Protein AF-A0A5T1TUJ7-F1 (afdb_monomer_lite)

Structure (mmCIF, N/CA/C/O backbone):
data_AF-A0A5T1TUJ7-F1
#
_entry.id   AF-A0A5T1TUJ7-F1
#
loop_
_atom_site.group_PDB
_atom_site.id
_atom_site.type_symbol
_atom_site.label_atom_id
_atom_site.label_alt_id
_atom_site.label_comp_id
_atom_site.label_asym_id
_atom_site.label_entity_id
_atom_site.label_seq_id
_atom_site.pdbx_PDB_ins_code
_atom_site.Cartn_x
_atom_site.Cartn_y
_atom_site.Cartn_z
_atom_site.occupancy
_atom_site.B_iso_or_equiv
_atom_site.auth_seq_id
_atom_site.auth_comp_id
_atom_site.auth_asym_id
_atom_site.auth_atom_id
_atom_site.pdbx_PDB_model_num
ATOM 1 N N . MET A 1 1 ? -13.125 -15.814 16.429 1.00 90.38 1 MET A N 1
ATOM 2 C CA . MET A 1 1 ? -14.591 -15.615 16.455 1.00 90.38 1 MET A CA 1
ATOM 3 C C . MET A 1 1 ? -14.861 -14.301 17.167 1.00 90.38 1 MET A C 1
ATOM 5 O O . MET A 1 1 ? -14.063 -13.952 18.027 1.00 90.38 1 MET A O 1
ATOM 9 N N . ILE A 1 2 ? -15.893 -13.558 16.772 1.00 94.81 2 ILE A N 1
ATOM 10 C CA . ILE A 1 2 ? -16.219 -12.241 17.341 1.00 94.81 2 ILE A CA 1
ATOM 11 C C . ILE A 1 2 ? -17.503 -12.401 18.154 1.00 94.81 2 ILE A C 1
ATOM 13 O O . ILE A 1 2 ? -18.433 -13.048 17.678 1.00 94.81 2 ILE A O 1
ATOM 17 N N . ASP A 1 3 ? -17.546 -11.836 19.358 1.00 95.94 3 ASP A N 1
ATOM 18 C CA . ASP A 1 3 ? -18.776 -11.755 20.149 1.00 95.94 3 ASP A CA 1
ATOM 19 C C . ASP A 1 3 ? -19.795 -10.855 19.426 1.00 95.94 3 ASP A C 1
ATOM 21 O O . ASP A 1 3 ? -19.511 -9.696 19.111 1.00 95.94 3 ASP A O 1
ATOM 25 N N . PHE A 1 4 ? -20.976 -11.402 19.129 1.00 95.69 4 PHE A N 1
ATOM 26 C CA . PHE A 1 4 ? -21.993 -10.709 18.343 1.00 95.69 4 PHE A CA 1
ATOM 27 C C . PHE A 1 4 ? -22.666 -9.564 19.107 1.00 95.69 4 PHE A C 1
ATOM 29 O O . PHE A 1 4 ? -22.907 -8.510 18.519 1.00 95.69 4 PHE A O 1
ATOM 36 N N . ASN A 1 5 ? -22.896 -9.717 20.413 1.00 96.75 5 ASN A N 1
ATOM 37 C CA . ASN A 1 5 ? -23.475 -8.662 21.247 1.00 96.75 5 ASN A CA 1
ATOM 38 C C . ASN A 1 5 ? -22.509 -7.479 21.347 1.00 96.75 5 ASN A C 1
ATOM 40 O O . ASN A 1 5 ? -22.909 -6.318 21.238 1.00 96.75 5 ASN A O 1
ATOM 44 N N . PHE A 1 6 ? -21.214 -7.771 21.486 1.00 96.69 6 PHE A N 1
ATOM 45 C CA . PHE A 1 6 ? -20.173 -6.751 21.409 1.00 96.69 6 PHE A CA 1
ATOM 46 C C . PHE A 1 6 ? -20.167 -6.042 20.048 1.00 96.69 6 PHE A C 1
ATOM 48 O O . PHE A 1 6 ? -20.148 -4.811 20.009 1.00 96.69 6 PHE A O 1
ATOM 55 N N . LEU A 1 7 ? -20.227 -6.793 18.942 1.00 96.88 7 LEU A N 1
ATOM 56 C CA . LEU A 1 7 ? -20.228 -6.223 17.593 1.00 96.88 7 LEU A CA 1
ATOM 57 C C . LEU A 1 7 ? -21.432 -5.297 17.354 1.00 96.88 7 LEU A C 1
ATOM 59 O O . LEU A 1 7 ? -21.264 -4.207 16.804 1.00 96.88 7 LEU A O 1
ATOM 63 N N . GLN A 1 8 ? -22.626 -5.701 17.799 1.00 95.94 8 GLN A N 1
ATOM 64 C CA . GLN A 1 8 ? -23.831 -4.868 17.747 1.00 95.94 8 GLN A CA 1
ATOM 65 C C . GLN A 1 8 ? -23.664 -3.587 18.568 1.00 95.94 8 GLN A C 1
ATOM 67 O O . GLN A 1 8 ? -23.968 -2.502 18.075 1.00 95.94 8 GLN A O 1
ATOM 72 N N . LYS A 1 9 ? -23.122 -3.697 19.787 1.00 96.56 9 LYS A N 1
ATOM 73 C CA . LYS A 1 9 ? -22.915 -2.561 20.694 1.00 96.56 9 LYS A CA 1
ATOM 74 C C . LYS A 1 9 ? -22.007 -1.483 20.102 1.00 96.56 9 LYS A C 1
ATOM 76 O O . LYS A 1 9 ? -22.279 -0.302 20.289 1.00 96.56 9 LYS A O 1
ATOM 81 N N . ILE A 1 10 ? -20.940 -1.869 19.401 1.00 95.06 10 ILE A N 1
ATOM 82 C CA . ILE A 1 10 ? -20.040 -0.905 18.741 1.00 95.06 10 ILE A CA 1
ATOM 83 C C . ILE A 1 10 ? -20.560 -0.433 17.373 1.00 95.06 10 ILE A C 1
ATOM 85 O O . ILE A 1 10 ? -19.947 0.438 16.763 1.00 95.06 10 ILE A O 1
ATOM 89 N N . ASN A 1 11 ? -21.666 -1.009 16.880 1.00 95.44 11 ASN A N 1
ATOM 90 C CA . ASN A 1 11 ? -22.292 -0.711 15.587 1.00 95.44 11 ASN A CA 1
ATOM 91 C C . ASN A 1 11 ? -21.300 -0.711 14.402 1.00 95.44 11 ASN A C 1
ATOM 93 O O . ASN A 1 11 ? -21.393 0.099 13.477 1.00 95.44 11 ASN A O 1
ATOM 97 N N . LEU A 1 12 ? -20.324 -1.621 14.431 1.00 95.69 12 LEU A N 1
ATOM 98 C CA . LEU A 1 12 ? -19.297 -1.713 13.399 1.00 95.69 12 LEU A CA 1
ATOM 99 C C . LEU A 1 12 ? -19.788 -2.564 12.225 1.00 95.69 12 LEU A C 1
ATOM 101 O O . LEU A 1 12 ? -20.215 -3.705 12.395 1.00 95.69 12 LEU A O 1
ATOM 105 N N . LYS A 1 13 ? -19.682 -2.015 11.014 1.00 95.25 13 LYS A N 1
ATOM 106 C CA . LYS A 1 13 ? -20.087 -2.664 9.761 1.00 95.25 13 LYS A CA 1
ATOM 107 C C . LYS A 1 13 ? -18.969 -2.569 8.729 1.00 95.25 13 LYS A C 1
ATOM 109 O O . LYS A 1 13 ? -18.111 -1.686 8.805 1.00 95.25 13 LYS A O 1
ATOM 114 N N . PHE A 1 14 ? -18.982 -3.475 7.755 1.00 95.75 14 PHE A N 1
ATOM 115 C CA . PHE A 1 14 ? -18.138 -3.325 6.575 1.00 95.75 14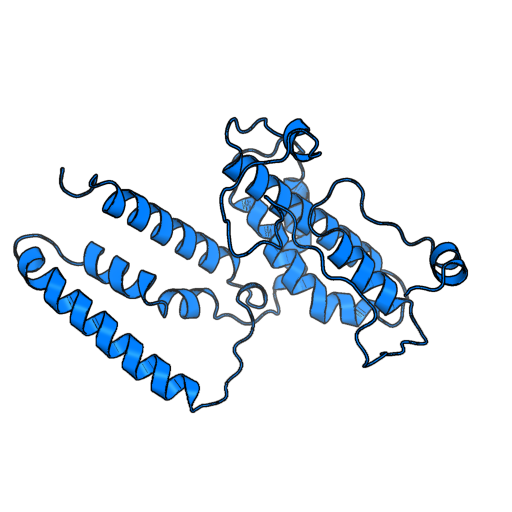 PHE A CA 1
ATOM 116 C C . PHE A 1 14 ? -18.518 -2.057 5.811 1.00 95.75 14 PHE A C 1
ATOM 118 O O . PHE A 1 14 ? -19.682 -1.656 5.778 1.00 95.75 14 PHE A O 1
ATOM 125 N N . ILE A 1 15 ? -17.527 -1.438 5.173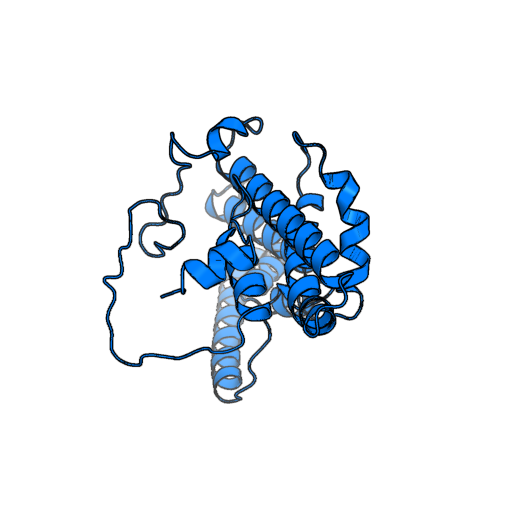 1.00 93.62 15 ILE A N 1
ATOM 126 C CA . ILE A 1 15 ? -17.798 -0.392 4.194 1.00 93.62 15 ILE A CA 1
ATOM 127 C C . ILE A 1 15 ? -18.353 -1.096 2.953 1.00 93.62 15 ILE A C 1
ATOM 129 O O . ILE A 1 15 ? -17.722 -1.999 2.401 1.00 93.62 15 ILE A O 1
ATOM 133 N N . ASN A 1 16 ? -19.560 -0.717 2.548 1.00 89.62 16 ASN A N 1
ATOM 134 C CA . ASN A 1 16 ? -20.262 -1.392 1.466 1.00 89.62 16 ASN A CA 1
ATOM 135 C C . ASN A 1 16 ? -19.551 -1.190 0.133 1.00 89.62 16 ASN A C 1
ATOM 137 O O . ASN A 1 16 ? -19.251 -0.058 -0.238 1.00 89.62 16 ASN A O 1
ATOM 141 N N . GLY A 1 17 ? -19.364 -2.286 -0.606 1.00 85.38 17 GLY A N 1
ATOM 142 C CA . GLY A 1 17 ? -18.873 -2.223 -1.978 1.00 85.38 17 GLY A CA 1
ATOM 143 C C . GLY A 1 17 ? -17.554 -1.466 -2.075 1.00 85.38 17 GLY A C 1
ATOM 144 O O . GLY A 1 17 ? -17.445 -0.555 -2.893 1.00 85.38 17 GLY A O 1
ATOM 145 N N . ILE A 1 18 ? -16.578 -1.841 -1.240 1.00 89.75 18 ILE A N 1
ATOM 146 C CA . ILE A 1 18 ? -15.163 -1.493 -1.420 1.00 89.75 18 ILE A CA 1
ATOM 147 C C . ILE A 1 18 ? -14.311 -2.768 -1.476 1.00 89.75 18 ILE A C 1
ATOM 149 O O . ILE A 1 18 ? -14.779 -3.859 -1.167 1.00 89.75 18 ILE A O 1
ATOM 153 N N . PHE A 1 19 ? -13.073 -2.645 -1.939 1.00 88.50 19 PHE A N 1
ATOM 154 C CA . PHE A 1 19 ? -12.039 -3.672 -1.840 1.00 88.50 19 PHE A CA 1
ATOM 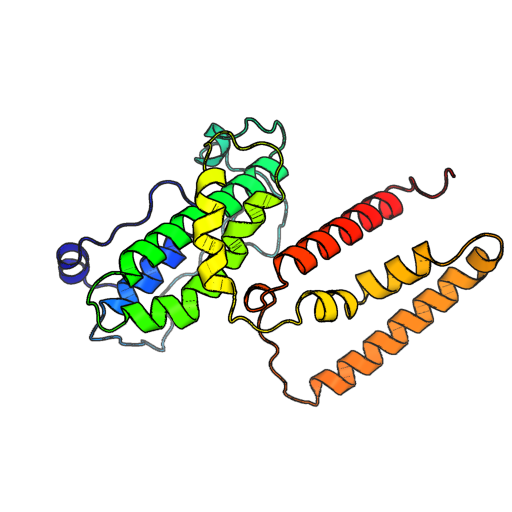155 C C . PHE A 1 19 ? -11.309 -3.536 -0.500 1.00 88.50 19 PHE A C 1
ATOM 157 O O . PHE A 1 19 ? -11.033 -2.416 -0.068 1.00 88.50 19 PHE A O 1
ATOM 164 N N . ALA A 1 20 ? -10.928 -4.668 0.099 1.00 89.81 20 ALA A N 1
ATOM 165 C CA . ALA A 1 20 ? -10.243 -4.721 1.391 1.00 89.81 20 ALA A CA 1
ATOM 166 C C . ALA A 1 20 ? -11.070 -4.080 2.523 1.00 89.81 20 ALA A C 1
ATOM 168 O O . ALA A 1 20 ? -10.540 -3.421 3.421 1.00 89.81 20 ALA A O 1
ATOM 169 N N . GLU A 1 21 ? -12.390 -4.263 2.472 1.00 92.38 21 GLU A N 1
ATOM 170 C CA . GLU A 1 21 ? -13.345 -3.851 3.501 1.00 92.38 21 GLU A CA 1
ATOM 171 C C . GLU A 1 21 ? -13.016 -4.452 4.877 1.00 92.38 21 GLU A C 1
ATOM 173 O O . GLU A 1 21 ? -13.245 -3.823 5.915 1.00 92.38 21 GLU A O 1
ATOM 178 N N . ASP A 1 22 ? -12.415 -5.642 4.873 1.00 93.19 22 ASP A N 1
ATOM 179 C CA . ASP A 1 22 ? -11.898 -6.357 6.034 1.00 93.19 22 ASP A CA 1
ATOM 180 C C . ASP A 1 22 ? -10.735 -5.631 6.715 1.00 93.19 22 ASP A C 1
ATOM 182 O O . ASP A 1 22 ? -10.601 -5.715 7.934 1.00 93.19 22 ASP A O 1
ATOM 186 N N . CYS A 1 23 ? -9.938 -4.855 5.977 1.00 94.38 23 CYS A N 1
ATOM 187 C CA . CYS A 1 23 ? -8.866 -4.045 6.547 1.00 94.38 23 CYS A CA 1
ATOM 188 C C . CYS A 1 23 ? -9.419 -2.950 7.466 1.00 94.38 23 CYS A C 1
ATOM 190 O O . CYS A 1 23 ? -8.974 -2.834 8.608 1.00 94.38 23 CYS A O 1
ATOM 192 N N . HIS A 1 24 ? -10.408 -2.178 7.001 1.00 96.25 24 HIS A N 1
ATOM 193 C CA . HIS A 1 24 ? -11.076 -1.182 7.843 1.00 96.25 24 HIS A CA 1
ATOM 194 C C . HIS A 1 24 ? -11.755 -1.851 9.038 1.00 96.25 24 HIS A C 1
ATOM 196 O O . HIS A 1 24 ? -11.493 -1.494 10.186 1.00 96.25 24 HIS A O 1
ATOM 202 N N . PHE A 1 25 ? -12.606 -2.841 8.758 1.00 97.50 25 PHE A N 1
ATOM 203 C CA . PHE A 1 25 ? -13.384 -3.528 9.780 1.00 97.50 25 PHE A CA 1
ATOM 204 C C . PHE A 1 25 ? -12.483 -4.138 10.854 1.00 97.50 25 PHE A C 1
ATOM 206 O O . PHE A 1 25 ? -12.709 -3.924 12.038 1.00 97.50 25 PHE A O 1
ATOM 213 N N . GLY A 1 26 ? -11.425 -4.840 10.449 1.00 96.62 26 GLY A N 1
ATOM 214 C CA . GLY A 1 26 ? -10.465 -5.446 11.359 1.00 96.62 26 GLY A CA 1
ATOM 215 C C . GLY A 1 26 ? -9.809 -4.406 12.257 1.00 96.62 26 GLY A C 1
ATOM 216 O O . GLY A 1 26 ? -9.909 -4.509 13.473 1.00 96.62 26 GLY A O 1
ATOM 217 N N . VAL A 1 27 ? -9.188 -3.370 11.691 1.00 96.44 27 VAL A N 1
ATOM 218 C CA . VAL A 1 27 ? -8.469 -2.362 12.491 1.00 96.44 27 VAL A CA 1
ATOM 219 C C . VAL A 1 27 ? -9.386 -1.694 13.518 1.00 96.44 27 VAL A C 1
ATOM 221 O O . VAL A 1 27 ? -9.014 -1.596 14.685 1.00 96.44 27 VAL A O 1
ATOM 224 N N . ILE A 1 28 ? -10.597 -1.297 13.119 1.00 96.69 28 ILE A N 1
ATOM 225 C CA . ILE A 1 28 ? -11.548 -0.661 14.038 1.00 96.69 28 ILE A CA 1
ATOM 226 C C . ILE A 1 28 ? -12.065 -1.653 15.086 1.00 96.69 28 ILE A C 1
ATOM 228 O O . ILE A 1 28 ? -12.142 -1.312 16.265 1.00 96.69 28 ILE A O 1
ATOM 232 N N . LEU A 1 29 ? -12.356 -2.899 14.703 1.00 97.25 29 LEU A N 1
ATOM 233 C CA . LEU A 1 29 ? -12.763 -3.941 15.647 1.00 97.25 29 LEU A CA 1
ATOM 234 C C . LEU A 1 29 ? -11.694 -4.162 16.719 1.00 97.25 29 LEU A C 1
ATOM 236 O O . LEU A 1 29 ? -12.017 -4.209 17.905 1.00 97.25 29 LEU A O 1
ATOM 240 N N . PHE A 1 30 ? -10.430 -4.284 16.309 1.00 95.69 30 PHE A N 1
ATOM 241 C CA . PHE A 1 30 ? -9.302 -4.428 17.226 1.00 95.69 30 PHE A CA 1
ATOM 242 C C . PHE A 1 30 ? -9.158 -3.203 18.126 1.00 95.69 30 PHE A C 1
ATOM 244 O O . PHE A 1 30 ? -8.913 -3.372 19.315 1.00 95.69 30 PHE A O 1
ATOM 251 N N . ALA A 1 31 ? -9.381 -1.996 17.598 1.00 95.44 31 ALA A N 1
ATOM 252 C CA . ALA A 1 31 ? -9.313 -0.782 18.399 1.00 95.44 31 ALA A CA 1
ATOM 253 C C . ALA A 1 31 ? -10.347 -0.770 19.539 1.00 95.44 31 ALA A C 1
ATOM 255 O O . ALA A 1 31 ? -10.023 -0.394 20.661 1.00 95.44 31 ALA A O 1
ATOM 256 N N . PHE A 1 32 ? -11.570 -1.239 19.287 1.00 95.31 32 PHE A N 1
ATOM 257 C CA . PHE A 1 32 ? -12.607 -1.322 20.322 1.00 95.31 32 PHE A CA 1
ATOM 258 C C . PHE A 1 32 ? -12.504 -2.566 21.222 1.00 95.31 32 PHE A C 1
ATOM 260 O O . PHE A 1 32 ? -13.171 -2.641 22.259 1.00 95.31 32 PHE A O 1
ATOM 267 N N . SER A 1 33 ? -11.709 -3.566 20.838 1.00 95.38 33 SER A N 1
ATOM 268 C CA . SER A 1 33 ? -11.631 -4.846 21.543 1.00 95.38 33 SER A CA 1
ATOM 269 C C . SER A 1 33 ? -10.749 -4.751 22.786 1.00 95.38 33 SER A C 1
ATOM 271 O O . SER A 1 33 ? -9.549 -4.519 22.698 1.00 95.38 33 SER A O 1
ATOM 273 N N . LYS A 1 34 ? -11.328 -5.011 23.964 1.00 92.75 34 LYS A N 1
ATOM 274 C CA . LYS A 1 34 ? -10.592 -5.011 25.246 1.00 92.75 34 LYS A CA 1
ATOM 275 C C . LYS A 1 34 ? -10.015 -6.372 25.637 1.00 92.75 34 LYS A C 1
ATOM 277 O O . LYS A 1 34 ? -9.098 -6.442 26.446 1.00 92.75 34 LYS A O 1
ATOM 282 N N . LYS A 1 35 ? -10.586 -7.460 25.115 1.00 94.81 35 LYS A N 1
ATOM 283 C CA . LYS A 1 35 ? -10.199 -8.840 25.430 1.00 94.81 35 LYS A CA 1
ATOM 284 C C . LYS A 1 35 ? -10.019 -9.604 24.127 1.00 94.81 35 LYS A C 1
ATOM 286 O O . LYS A 1 35 ? -10.988 -9.833 23.410 1.00 94.81 35 LYS A O 1
ATOM 291 N N . ILE A 1 36 ? -8.780 -9.975 23.828 1.00 95.50 36 ILE A N 1
ATOM 292 C CA . ILE A 1 36 ? -8.413 -10.705 22.615 1.00 95.50 36 ILE A CA 1
ATOM 293 C C . ILE A 1 36 ? -7.729 -11.992 23.058 1.00 95.50 36 ILE A C 1
ATOM 295 O O . ILE A 1 36 ? -6.733 -11.951 23.776 1.00 95.50 36 ILE A O 1
ATOM 299 N N . SER A 1 37 ? -8.268 -13.132 22.637 1.00 94.31 37 SER A N 1
ATOM 300 C CA . SER A 1 37 ? -7.684 -14.447 22.885 1.00 94.31 37 SER A CA 1
ATOM 301 C C . SER A 1 37 ? -7.236 -15.079 21.571 1.00 94.31 37 SER A C 1
ATOM 303 O O . SER A 1 37 ? -7.871 -14.921 20.526 1.00 94.31 37 SER A O 1
ATOM 305 N N . VAL A 1 38 ? -6.117 -15.798 21.624 1.00 93.50 38 VAL A N 1
ATOM 306 C CA . VAL A 1 38 ? -5.581 -16.540 20.482 1.00 93.50 38 VAL A CA 1
ATOM 307 C C . VAL A 1 38 ? -5.700 -18.021 20.789 1.00 93.50 38 VAL A C 1
ATOM 309 O O . VAL A 1 38 ? -5.128 -18.513 21.758 1.00 93.50 38 VAL A O 1
ATOM 312 N N . TYR A 1 39 ? -6.440 -18.734 19.946 1.00 91.44 39 TYR A N 1
ATOM 313 C CA . TYR A 1 39 ? -6.517 -20.184 20.009 1.00 91.44 39 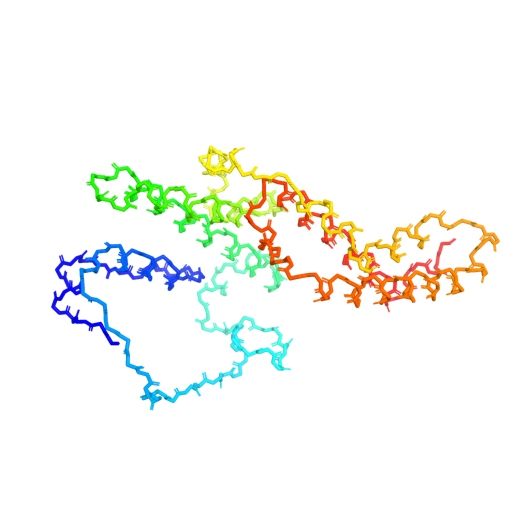TYR A CA 1
ATOM 314 C C . TYR A 1 39 ? -5.503 -20.787 19.037 1.00 91.44 39 TYR A C 1
ATOM 316 O O . TYR A 1 39 ? -5.572 -20.547 17.833 1.00 91.44 39 TYR A O 1
ATOM 324 N N . SER A 1 40 ? -4.537 -21.540 19.562 1.00 90.12 40 SER A N 1
ATOM 325 C CA . SER A 1 40 ? -3.374 -22.012 18.800 1.00 90.12 40 SER A CA 1
ATOM 326 C C . SER A 1 40 ? -3.657 -23.217 17.901 1.00 90.12 40 SER A C 1
ATOM 328 O O . SER A 1 40 ? -2.902 -23.461 16.960 1.00 90.12 40 SER A O 1
ATOM 330 N N . LYS A 1 41 ? -4.734 -23.974 18.152 1.00 91.81 41 LYS A N 1
ATOM 331 C CA . LYS A 1 41 ? -5.089 -25.135 17.324 1.00 91.81 41 LYS A CA 1
ATOM 332 C C . LYS A 1 41 ? -5.934 -24.712 16.122 1.00 91.81 41 LYS A C 1
ATOM 334 O O . LYS A 1 41 ? -6.766 -23.807 16.193 1.00 91.81 41 LYS A O 1
ATOM 339 N N . LYS A 1 42 ? -5.739 -25.404 14.999 1.00 87.38 42 LYS A N 1
ATOM 340 C CA . LYS A 1 42 ? -6.485 -25.156 13.762 1.00 87.38 42 LYS A CA 1
ATOM 341 C C . LYS A 1 42 ? -7.947 -25.569 13.937 1.00 87.38 42 LYS A C 1
ATOM 343 O O . LYS A 1 42 ? -8.235 -26.746 14.093 1.00 87.38 42 LYS A O 1
ATOM 348 N N . MET A 1 43 ? -8.849 -24.595 13.843 1.00 85.38 43 MET A N 1
ATOM 349 C CA . MET A 1 43 ? -10.305 -24.804 13.910 1.00 85.38 43 MET A CA 1
ATOM 350 C C . MET A 1 43 ? -11.040 -24.351 12.644 1.00 85.38 43 MET A C 1
ATOM 352 O O . MET A 1 43 ? -12.262 -24.282 12.623 1.00 85.38 43 MET A O 1
ATOM 356 N N . TYR A 1 44 ? -10.312 -24.001 11.581 1.00 82.75 44 TYR A N 1
ATOM 357 C CA . TYR A 1 44 ? -10.905 -23.486 10.351 1.00 82.75 44 TYR A CA 1
ATOM 358 C C . TYR A 1 44 ? -10.475 -24.291 9.128 1.00 82.75 44 TYR A C 1
ATOM 360 O O . TYR A 1 44 ? -9.324 -24.721 8.990 1.00 82.75 44 TYR A O 1
ATOM 368 N N . ILE A 1 45 ? -11.423 -24.446 8.209 1.00 85.31 45 ILE A N 1
ATOM 369 C CA . ILE A 1 45 ? -11.187 -24.970 6.869 1.00 85.31 45 ILE A CA 1
ATOM 370 C C . ILE A 1 45 ? -10.871 -23.775 5.975 1.00 85.31 45 ILE A C 1
ATOM 372 O O . ILE A 1 45 ? -11.716 -22.912 5.739 1.00 85.31 45 ILE A O 1
ATOM 376 N N . TYR A 1 46 ? -9.635 -23.707 5.490 1.00 81.94 46 TYR A N 1
ATOM 377 C CA . TYR A 1 46 ? -9.238 -22.681 4.536 1.00 81.94 46 TYR A CA 1
ATOM 378 C C . TYR A 1 46 ? -9.738 -23.061 3.140 1.00 81.94 46 TYR A C 1
ATOM 380 O O . TYR A 1 46 ? -9.405 -24.130 2.633 1.00 81.94 46 TYR A O 1
ATOM 388 N N . ARG A 1 47 ? -10.545 -22.192 2.521 1.00 82.69 47 ARG A N 1
ATOM 389 C CA . ARG A 1 47 ? -11.089 -22.397 1.172 1.00 82.69 47 ARG A CA 1
ATOM 390 C C . ARG A 1 47 ? -10.445 -21.412 0.201 1.00 82.69 47 ARG A C 1
ATOM 392 O O . ARG A 1 47 ? -10.683 -20.211 0.301 1.00 82.69 47 ARG A O 1
ATOM 399 N N . ILE A 1 48 ? -9.702 -21.922 -0.778 1.00 80.31 48 ILE A N 1
ATOM 400 C CA . ILE A 1 48 ? -9.261 -21.145 -1.943 1.00 80.31 48 ILE A CA 1
ATOM 401 C C . ILE A 1 48 ? -10.293 -21.352 -3.048 1.00 80.31 48 ILE A C 1
ATOM 403 O O . ILE A 1 48 ? -10.641 -22.485 -3.365 1.00 80.31 48 ILE A O 1
ATOM 407 N N . ARG A 1 49 ? -10.806 -20.259 -3.616 1.00 76.19 49 ARG A N 1
ATOM 408 C CA . ARG A 1 49 ? -11.718 -20.302 -4.766 1.00 76.19 49 ARG A CA 1
ATOM 409 C C . ARG A 1 49 ? -10.971 -19.942 -6.045 1.00 76.19 49 ARG A C 1
ATOM 411 O O . ARG A 1 49 ? -9.985 -19.198 -6.011 1.00 76.19 49 ARG A O 1
ATOM 418 N N . GLU A 1 50 ? -11.465 -20.440 -7.168 1.00 72.69 50 GLU A N 1
ATOM 419 C CA . GLU A 1 50 ? -11.036 -19.977 -8.485 1.00 72.69 50 GLU A CA 1
ATOM 420 C C . GLU A 1 50 ? -11.317 -18.472 -8.637 1.00 72.69 50 GLU A C 1
ATOM 422 O O . GLU A 1 50 ? -12.270 -17.948 -8.055 1.00 72.69 50 GLU A O 1
ATOM 427 N N . SER A 1 51 ? -10.417 -17.755 -9.317 1.00 68.56 51 SER A N 1
ATOM 428 C CA . SER A 1 51 ? -10.452 -16.288 -9.470 1.00 68.56 51 SER A CA 1
ATOM 429 C C . SER A 1 51 ? -10.477 -15.484 -8.156 1.00 68.56 51 SER A C 1
ATOM 431 O O . SER A 1 51 ? -10.750 -14.282 -8.164 1.00 68.56 51 SER A O 1
ATOM 433 N N . SER A 1 52 ? -10.171 -16.107 -7.012 1.00 71.62 52 SER A N 1
ATOM 434 C CA . SER A 1 52 ? -9.981 -15.392 -5.749 1.00 71.62 52 SER A CA 1
ATOM 435 C C . SER A 1 52 ? -8.710 -14.549 -5.793 1.00 71.62 52 SER A C 1
ATOM 437 O O . SER A 1 52 ? -7.664 -15.014 -6.240 1.00 71.62 52 SER A O 1
ATOM 439 N N . LEU A 1 53 ? -8.761 -13.349 -5.208 1.00 69.31 53 LEU A N 1
ATOM 440 C CA . LEU A 1 53 ? -7.565 -12.537 -4.955 1.00 69.31 53 LEU A CA 1
ATOM 441 C C . LEU A 1 53 ? -6.539 -13.247 -4.058 1.00 69.31 53 LEU A C 1
ATOM 443 O O . LEU A 1 53 ? -5.356 -12.929 -4.122 1.00 69.31 53 LEU A O 1
ATOM 447 N N . MET A 1 54 ? -6.986 -14.215 -3.253 1.00 71.50 54 MET A N 1
ATOM 448 C CA . MET A 1 54 ? -6.130 -15.031 -2.390 1.00 71.50 54 MET A CA 1
ATOM 449 C C . MET A 1 54 ? -5.580 -16.279 -3.100 1.00 71.50 54 MET A C 1
ATOM 451 O O . MET A 1 54 ? -4.804 -17.027 -2.507 1.00 71.50 54 MET A O 1
ATOM 455 N N . ASN A 1 55 ? -5.962 -16.527 -4.358 1.00 75.56 55 ASN A N 1
ATOM 456 C CA . ASN A 1 55 ? -5.411 -17.616 -5.156 1.00 75.56 55 ASN A CA 1
ATOM 457 C C . ASN A 1 55 ? -4.142 -17.155 -5.888 1.00 75.56 55 ASN A C 1
ATOM 459 O O . ASN A 1 55 ? -4.196 -16.596 -6.981 1.00 75.56 55 ASN A O 1
ATOM 463 N N . PHE A 1 56 ? -2.983 -17.434 -5.292 1.00 67.75 56 PHE A N 1
ATOM 464 C CA . PHE A 1 56 ? -1.676 -17.086 -5.862 1.00 67.75 56 PHE A CA 1
ATOM 465 C C . PHE A 1 56 ? -1.182 -18.058 -6.951 1.00 67.75 56 PHE A C 1
ATOM 467 O O . PHE A 1 56 ? -0.132 -17.812 -7.539 1.00 67.75 56 PHE A O 1
ATOM 474 N N . THR A 1 57 ? -1.906 -19.155 -7.211 1.00 64.44 57 THR A N 1
ATOM 475 C CA . THR A 1 57 ? -1.465 -20.238 -8.115 1.00 64.44 57 THR A CA 1
ATOM 476 C C . THR A 1 57 ? -2.011 -20.103 -9.539 1.00 64.44 57 THR A C 1
ATOM 478 O O . THR A 1 57 ? -1.253 -20.269 -10.488 1.00 64.44 57 THR A O 1
ATOM 481 N N . ASN A 1 58 ? -3.281 -19.708 -9.704 1.00 53.50 58 ASN A N 1
ATOM 482 C CA . ASN A 1 58 ? -3.952 -19.599 -11.008 1.00 53.50 58 ASN A CA 1
ATOM 483 C C . ASN A 1 58 ? -4.355 -18.153 -11.321 1.00 53.50 58 ASN A C 1
ATOM 485 O O . ASN A 1 58 ? -5.525 -17.779 -11.270 1.00 53.50 58 ASN A O 1
ATOM 489 N N . ALA A 1 59 ? -3.367 -17.330 -11.673 1.00 55.16 59 ALA A N 1
ATOM 490 C CA . ALA A 1 59 ? -3.521 -15.901 -11.950 1.00 55.16 59 ALA A CA 1
ATOM 491 C C . ALA A 1 59 ? -4.193 -15.583 -13.308 1.00 55.16 59 ALA A C 1
ATOM 493 O O . ALA A 1 59 ? -3.750 -14.678 -14.018 1.00 55.16 59 ALA A O 1
ATOM 494 N N . LYS A 1 60 ? -5.253 -16.301 -13.704 1.00 55.94 60 LYS A N 1
ATOM 495 C CA . LYS A 1 60 ? -6.128 -15.827 -14.787 1.00 55.94 60 LYS A CA 1
ATOM 496 C C . LYS A 1 60 ? -7.130 -14.845 -14.197 1.00 55.94 60 LYS A C 1
ATOM 498 O O . LYS A 1 60 ? -7.957 -15.190 -13.357 1.00 55.94 60 LYS A O 1
ATOM 503 N N . PHE A 1 61 ? -6.967 -13.591 -14.600 1.00 58.41 61 PHE A N 1
ATOM 504 C CA . PHE A 1 61 ? -7.659 -12.464 -14.006 1.00 58.41 61 PHE A CA 1
ATOM 505 C C . PHE A 1 61 ? -8.953 -12.177 -14.765 1.00 58.41 61 PHE A C 1
ATOM 507 O O . PHE A 1 61 ? -8.922 -11.803 -15.933 1.00 58.41 61 PHE A O 1
ATOM 514 N N . SER A 1 62 ? -10.091 -12.335 -14.096 1.00 61.25 62 SER A N 1
ATOM 515 C CA . SER A 1 62 ? -11.393 -11.919 -14.612 1.00 61.25 62 SER A CA 1
ATOM 516 C C . SER A 1 62 ? -12.207 -11.323 -13.475 1.00 61.25 62 SER A C 1
ATOM 518 O O . SER A 1 62 ? -12.333 -11.928 -12.408 1.00 61.25 62 SER A O 1
ATOM 520 N N . ILE A 1 63 ? -12.772 -10.137 -13.694 1.00 64.75 63 ILE A N 1
ATOM 521 C CA . ILE A 1 63 ? -13.773 -9.589 -12.781 1.00 64.75 63 ILE A CA 1
ATOM 522 C C . ILE A 1 63 ? -14.979 -10.530 -12.825 1.00 64.75 63 ILE A C 1
ATOM 524 O O . ILE A 1 63 ? -15.522 -10.786 -13.899 1.00 64.75 63 ILE A O 1
ATOM 528 N N . SER A 1 64 ? -15.388 -11.058 -11.668 1.00 65.56 64 SER A N 1
ATOM 529 C CA . SER A 1 64 ? -16.589 -11.893 -11.590 1.00 65.56 64 SER A CA 1
ATOM 530 C C . SER A 1 64 ? -17.797 -11.131 -12.156 1.00 65.56 64 SER A C 1
ATOM 532 O O . SER A 1 64 ? -17.975 -9.960 -11.805 1.00 65.56 64 SER A O 1
ATOM 534 N N . PRO A 1 65 ? -18.662 -11.768 -12.969 1.00 64.69 65 PRO A N 1
ATOM 535 C CA . PRO A 1 65 ? -19.869 -11.139 -13.499 1.00 64.69 65 PRO A CA 1
ATOM 536 C C . PRO A 1 65 ? -20.781 -10.523 -12.430 1.00 64.69 65 PRO A C 1
ATOM 538 O O . PRO A 1 65 ? -21.454 -9.535 -12.707 1.00 64.69 65 PRO A O 1
ATOM 541 N N . ASN A 1 66 ? -20.756 -11.075 -11.213 1.00 65.69 66 ASN A N 1
ATOM 542 C CA . ASN A 1 66 ? -21.563 -10.629 -10.073 1.00 65.69 66 ASN A CA 1
ATOM 543 C C . ASN A 1 66 ? -20.821 -9.639 -9.163 1.00 65.69 66 ASN A C 1
ATOM 545 O O . ASN A 1 66 ? -21.316 -9.266 -8.102 1.00 65.69 66 ASN A O 1
ATOM 549 N N . SER A 1 67 ? -19.610 -9.230 -9.538 1.00 67.88 67 SER A N 1
ATOM 550 C CA . SER A 1 67 ? -18.854 -8.250 -8.774 1.00 67.88 67 SER A CA 1
ATOM 551 C C . SER A 1 67 ? -19.498 -6.871 -8.893 1.00 67.88 67 SER A C 1
ATOM 553 O O . SER A 1 67 ? -19.850 -6.430 -9.988 1.00 67.88 67 SER A O 1
ATOM 555 N N . TYR A 1 68 ? -19.539 -6.133 -7.782 1.00 67.69 68 TYR A N 1
ATOM 556 C CA . TYR A 1 68 ? -19.849 -4.700 -7.784 1.00 67.69 68 TYR A CA 1
ATOM 557 C C . TYR A 1 68 ? -18.967 -3.919 -8.783 1.00 67.69 68 TYR A C 1
ATOM 559 O O . TYR A 1 68 ? -19.394 -2.890 -9.297 1.00 67.69 68 TYR A O 1
ATOM 567 N N . LEU A 1 69 ? -17.770 -4.435 -9.110 1.00 65.81 69 LEU A N 1
ATOM 568 C CA . LEU A 1 69 ? -16.819 -3.844 -10.054 1.00 65.81 69 LEU A CA 1
ATOM 569 C C . LEU A 1 69 ? -17.391 -3.717 -11.456 1.00 65.81 69 LEU A C 1
ATOM 571 O O . LEU A 1 69 ? -17.079 -2.758 -12.154 1.00 65.81 69 LEU A O 1
ATOM 575 N N . LYS A 1 70 ? -18.226 -4.678 -11.869 1.00 64.19 70 LYS A N 1
ATOM 576 C CA . LYS A 1 70 ? -18.797 -4.704 -13.217 1.00 64.19 70 LYS A CA 1
ATOM 577 C C . LYS A 1 70 ? -19.693 -3.491 -13.469 1.00 64.19 70 LYS A C 1
ATOM 579 O O . LYS A 1 70 ? -19.744 -2.997 -14.587 1.00 64.19 70 LYS A O 1
ATOM 584 N N . LYS A 1 71 ? -20.325 -2.949 -12.419 1.00 65.25 71 LYS A N 1
ATOM 585 C CA . LYS A 1 71 ? -21.124 -1.714 -12.496 1.00 65.25 71 LYS A CA 1
ATOM 586 C C . LYS A 1 71 ? -20.276 -0.470 -12.805 1.00 65.25 71 LYS A C 1
ATOM 588 O O . LYS A 1 71 ? -20.825 0.541 -13.220 1.00 65.25 71 LYS A O 1
ATOM 593 N N . ILE A 1 72 ? -18.957 -0.536 -12.598 1.00 64.62 72 ILE A N 1
ATOM 594 C CA . ILE A 1 72 ? -18.012 0.587 -12.724 1.00 64.62 72 ILE A CA 1
ATOM 595 C C . ILE A 1 72 ? -17.136 0.432 -13.984 1.00 64.62 72 ILE A C 1
ATOM 597 O O . ILE A 1 72 ? -16.199 1.203 -14.183 1.00 64.62 72 ILE A O 1
ATOM 601 N N . ASP A 1 73 ? -17.418 -0.529 -14.874 1.00 67.12 73 ASP A N 1
ATOM 602 C CA . ASP A 1 73 ? -16.581 -0.826 -16.051 1.00 67.12 73 ASP A CA 1
ATOM 603 C C . ASP A 1 73 ? -16.715 0.196 -17.205 1.00 67.12 73 ASP A C 1
ATOM 605 O O . ASP A 1 73 ? -16.844 -0.131 -18.379 1.00 67.12 73 ASP A O 1
ATOM 609 N N . ILE A 1 74 ? -16.631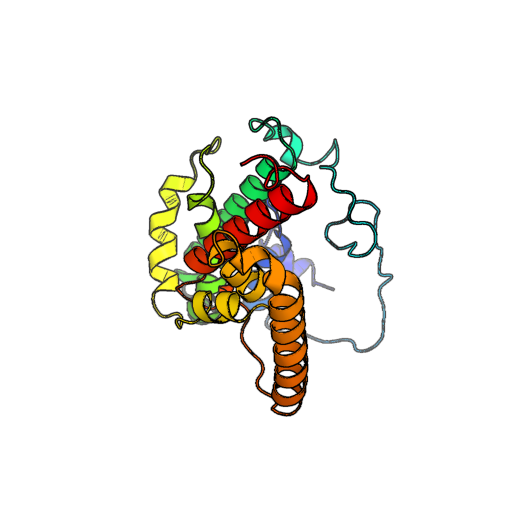 1.482 -16.867 1.00 69.50 74 ILE A N 1
ATOM 610 C CA . ILE A 1 74 ? -16.600 2.644 -17.771 1.00 69.50 74 ILE A CA 1
ATOM 611 C C . ILE A 1 74 ? -15.214 2.767 -18.454 1.00 69.50 74 ILE A C 1
ATOM 613 O O . ILE A 1 74 ? -14.959 3.629 -19.306 1.00 69.50 74 ILE A O 1
ATOM 617 N N . PHE A 1 75 ? -14.263 1.910 -18.076 1.00 75.12 75 PHE A N 1
ATOM 618 C CA . PHE A 1 75 ? -12.911 1.906 -18.626 1.00 75.12 75 PHE A CA 1
ATOM 619 C C . PHE A 1 75 ? -12.775 1.018 -19.865 1.00 75.12 75 PHE A C 1
ATOM 621 O O . PHE A 1 75 ? -11.777 1.172 -20.570 1.00 75.12 75 PHE A O 1
ATOM 628 N N . GLY A 1 76 ? -13.745 0.133 -20.143 1.00 74.56 76 GLY A N 1
ATOM 629 C CA . GLY A 1 76 ? -13.678 -0.825 -21.256 1.00 74.56 76 GLY A CA 1
ATOM 630 C C . GLY A 1 76 ? -12.492 -1.790 -21.142 1.00 74.56 76 GLY A C 1
ATOM 631 O O . GLY A 1 76 ? -12.021 -2.333 -22.139 1.00 74.56 76 GLY A O 1
ATOM 632 N N . ASN A 1 77 ? -11.939 -1.928 -19.935 1.00 79.81 77 ASN A N 1
ATOM 633 C CA . ASN A 1 77 ? -10.752 -2.716 -19.647 1.00 79.81 77 ASN A CA 1
ATOM 634 C C . ASN A 1 77 ? -10.775 -3.133 -18.172 1.00 79.81 77 ASN A C 1
ATOM 636 O O . ASN A 1 77 ? -10.592 -2.302 -17.278 1.00 79.81 77 ASN A O 1
ATOM 640 N N . SER A 1 78 ? -10.937 -4.435 -17.934 1.00 77.31 78 SER A N 1
ATOM 641 C CA . SER A 1 78 ? -11.064 -5.012 -16.595 1.00 77.31 78 SER A CA 1
ATOM 642 C C . SER A 1 78 ? -9.871 -4.721 -15.683 1.00 77.31 78 SER A C 1
ATOM 644 O O . SER A 1 78 ? -10.056 -4.513 -14.485 1.00 77.31 78 SER A O 1
ATOM 646 N N . ASP A 1 79 ? -8.652 -4.661 -16.222 1.00 78.12 79 ASP A N 1
ATOM 647 C CA . ASP A 1 79 ? -7.451 -4.411 -15.422 1.00 78.12 79 ASP A CA 1
ATOM 648 C C . ASP A 1 79 ? -7.428 -2.969 -14.908 1.00 78.12 79 ASP A C 1
ATOM 650 O O . ASP A 1 79 ? -7.141 -2.720 -13.735 1.00 78.12 79 ASP A O 1
ATOM 654 N N . ILE A 1 80 ? -7.779 -2.008 -15.767 1.00 81.94 80 ILE A N 1
ATOM 655 C CA . ILE A 1 80 ? -7.842 -0.591 -15.394 1.00 81.94 80 ILE A CA 1
ATOM 656 C C . ILE A 1 80 ? -9.000 -0.350 -14.422 1.00 81.94 80 ILE A C 1
ATOM 658 O O . ILE A 1 80 ? -8.795 0.319 -13.407 1.00 81.94 80 ILE A O 1
ATOM 662 N N . THR A 1 81 ? -10.178 -0.928 -14.684 1.00 84.94 81 THR A N 1
ATOM 663 C CA . THR A 1 81 ? -11.344 -0.858 -13.785 1.00 84.94 81 THR A CA 1
ATOM 664 C C . THR A 1 81 ? -10.985 -1.357 -12.391 1.00 84.94 81 THR A C 1
ATOM 666 O O . THR A 1 81 ? -11.288 -0.702 -11.393 1.00 84.94 81 THR A O 1
ATOM 669 N N . LYS A 1 82 ? -10.255 -2.471 -12.302 1.00 83.31 82 LYS A N 1
ATOM 670 C CA . LYS A 1 82 ? -9.805 -3.022 -11.027 1.00 83.31 82 LYS A CA 1
ATOM 671 C C . LYS A 1 82 ? -8.821 -2.102 -10.303 1.00 83.31 82 LYS A C 1
ATOM 673 O O . LYS A 1 82 ? -9.004 -1.832 -9.121 1.00 83.31 82 LYS A O 1
ATOM 678 N N . VAL A 1 83 ? -7.796 -1.603 -10.997 1.00 86.44 83 VAL A N 1
ATOM 679 C CA . VAL A 1 83 ? -6.799 -0.690 -10.406 1.00 86.44 83 VAL A CA 1
ATOM 680 C C . VAL A 1 83 ? -7.459 0.596 -9.907 1.00 86.44 83 VAL A C 1
ATOM 682 O O . VAL A 1 83 ? -7.128 1.075 -8.821 1.00 86.44 83 VAL A O 1
ATOM 685 N N . TYR A 1 84 ? -8.419 1.136 -10.664 1.00 90.19 84 TYR A N 1
ATOM 686 C CA . TYR A 1 84 ? -9.238 2.264 -10.223 1.00 90.19 84 TYR A CA 1
ATOM 687 C C . TYR A 1 84 ? -10.008 1.932 -8.958 1.00 90.19 84 TYR A C 1
ATOM 689 O O . TYR A 1 84 ? -9.918 2.665 -7.973 1.00 90.19 84 TYR A O 1
ATOM 697 N N . TYR A 1 85 ? -10.701 0.800 -8.963 1.00 88.62 85 TYR A N 1
ATOM 698 C CA . TYR A 1 85 ? -11.515 0.398 -7.840 1.00 88.62 85 TYR A CA 1
ATOM 699 C C . TYR A 1 85 ? -10.711 0.145 -6.554 1.00 88.62 85 TYR A C 1
ATOM 701 O O . TYR A 1 85 ? -11.099 0.584 -5.471 1.00 88.62 85 TYR A O 1
ATOM 709 N N . GLU A 1 86 ? -9.563 -0.527 -6.652 1.00 90.44 86 GLU A N 1
ATOM 710 C CA . GLU A 1 86 ? -8.660 -0.706 -5.511 1.00 90.44 86 GLU A CA 1
ATOM 711 C C . GLU A 1 86 ? -8.218 0.657 -4.959 1.00 90.44 86 GLU A C 1
ATOM 713 O O . GLU A 1 86 ? -8.256 0.876 -3.748 1.00 90.44 86 GLU A O 1
ATOM 718 N N . ALA A 1 87 ? -7.852 1.602 -5.831 1.00 92.81 87 ALA A N 1
ATOM 719 C CA . ALA A 1 87 ? -7.400 2.928 -5.418 1.00 92.81 87 ALA A CA 1
ATOM 720 C C . ALA A 1 87 ? -8.496 3.735 -4.700 1.00 92.81 87 ALA A C 1
ATOM 722 O O . ALA A 1 87 ? -8.226 4.313 -3.644 1.00 92.81 87 ALA A O 1
ATOM 723 N N . ILE A 1 88 ? -9.732 3.749 -5.217 1.00 93.75 88 ILE A N 1
ATOM 724 C CA . ILE A 1 88 ? -10.856 4.424 -4.541 1.00 93.75 88 ILE A CA 1
ATOM 725 C C . ILE A 1 88 ? -11.246 3.729 -3.233 1.00 93.75 88 ILE A C 1
ATOM 727 O O . ILE A 1 88 ? -11.698 4.391 -2.305 1.00 93.75 88 ILE A O 1
ATOM 731 N N . SER A 1 89 ? -11.062 2.412 -3.133 1.00 94.62 89 SER A N 1
ATOM 732 C CA . SER A 1 89 ? -11.371 1.658 -1.917 1.00 94.62 89 SER A CA 1
ATOM 733 C C . SER A 1 89 ? -10.398 2.024 -0.805 1.00 94.62 89 SER A C 1
ATOM 735 O O . SER A 1 89 ? -10.816 2.379 0.294 1.00 94.62 89 SER A O 1
ATOM 737 N N . TRP A 1 90 ? -9.098 2.069 -1.115 1.00 96.88 90 TRP A N 1
ATOM 738 C CA . TRP A 1 90 ? -8.092 2.559 -0.172 1.00 96.88 90 TRP A CA 1
ATOM 739 C C . TRP A 1 90 ? -8.311 4.021 0.218 1.00 96.88 90 TRP A C 1
ATOM 741 O O . TRP A 1 90 ? -8.102 4.366 1.378 1.00 96.88 90 TRP A O 1
ATOM 751 N N . LEU A 1 91 ? -8.758 4.874 -0.710 1.00 97.12 91 LEU A N 1
ATOM 752 C CA . LEU A 1 91 ? -9.148 6.250 -0.395 1.00 97.12 91 LEU A CA 1
ATOM 753 C C . LEU A 1 91 ? -10.310 6.288 0.609 1.00 97.12 91 LEU A C 1
ATOM 755 O O . LEU A 1 91 ? -10.224 7.003 1.601 1.00 97.12 91 LEU A O 1
ATOM 759 N N . GLN A 1 92 ? -11.367 5.505 0.395 1.00 96.62 92 GLN A N 1
ATOM 760 C CA . GLN A 1 92 ? -12.508 5.449 1.314 1.00 96.62 92 GLN A CA 1
ATOM 761 C C . GLN A 1 92 ? -12.112 4.926 2.702 1.00 96.62 92 GLN A C 1
ATOM 763 O O . GLN A 1 92 ? -12.510 5.513 3.707 1.00 96.62 92 GLN A O 1
ATOM 768 N N . ILE A 1 93 ? -11.265 3.893 2.775 1.00 97.81 93 ILE A N 1
ATOM 769 C CA . ILE A 1 93 ? -10.707 3.403 4.048 1.00 97.81 93 ILE A CA 1
ATOM 770 C C . ILE A 1 93 ? -9.887 4.503 4.732 1.00 97.81 93 ILE A C 1
ATOM 772 O O . ILE A 1 93 ? -10.044 4.719 5.932 1.00 97.81 93 ILE A O 1
ATOM 776 N N . ALA A 1 94 ? -9.047 5.230 3.983 1.00 97.62 94 ALA A N 1
ATOM 777 C CA . ALA A 1 94 ? -8.268 6.343 4.525 1.00 97.62 94 ALA A CA 1
ATOM 778 C C . ALA A 1 94 ? -9.181 7.407 5.144 1.00 97.62 94 ALA A C 1
ATOM 780 O O . ALA A 1 94 ? -8.940 7.837 6.267 1.00 97.62 94 ALA A O 1
ATOM 781 N N . LEU A 1 95 ? -10.251 7.796 4.444 1.00 97.19 95 LEU A N 1
ATOM 782 C CA . LEU A 1 95 ? -11.217 8.774 4.948 1.00 97.19 95 LEU A CA 1
ATOM 783 C C . LEU A 1 95 ? -11.895 8.291 6.236 1.00 97.19 95 LEU A C 1
ATOM 785 O O . LEU A 1 95 ? -11.996 9.066 7.183 1.00 97.19 95 LEU A O 1
ATOM 789 N N . LYS A 1 96 ? -12.268 7.008 6.328 1.00 97.06 96 LYS A N 1
ATOM 790 C CA . LYS A 1 96 ? -12.827 6.441 7.566 1.00 97.06 96 LYS A CA 1
ATOM 791 C C . LYS A 1 96 ? -11.836 6.396 8.723 1.00 97.06 96 LYS A C 1
ATOM 793 O O . LYS A 1 96 ? -12.207 6.690 9.855 1.00 97.06 96 LYS A O 1
ATOM 798 N N . PHE A 1 97 ? -10.565 6.118 8.462 1.00 97.25 97 PHE A N 1
ATOM 799 C CA . PHE A 1 97 ? -9.531 6.221 9.493 1.00 97.25 97 PHE A CA 1
ATOM 800 C C . PHE A 1 97 ? -9.248 7.671 9.901 1.00 97.25 97 PHE A C 1
ATOM 802 O O . PHE A 1 97 ? -8.979 7.918 11.073 1.00 97.25 97 PHE A O 1
ATOM 809 N N . ILE A 1 98 ? -9.357 8.636 8.983 1.00 96.12 98 ILE A N 1
ATOM 810 C CA . ILE A 1 98 ? -9.272 10.066 9.313 1.00 96.12 98 ILE A CA 1
ATOM 811 C C . ILE A 1 98 ? -10.436 10.459 10.227 1.00 96.12 98 ILE A C 1
ATOM 813 O O . ILE A 1 98 ? -10.206 11.108 11.244 1.00 96.12 98 ILE A O 1
ATOM 817 N N . GLU A 1 99 ? -11.667 10.050 9.905 1.00 95.75 99 GLU A N 1
ATOM 818 C CA . GLU A 1 99 ? -12.835 10.254 10.774 1.00 95.75 99 GLU A CA 1
ATOM 819 C C . GLU A 1 99 ? -12.592 9.657 12.168 1.00 95.75 99 GLU A C 1
ATOM 821 O O . GLU A 1 99 ? -12.724 10.364 13.165 1.00 95.75 99 GLU A O 1
ATOM 826 N N . PHE A 1 100 ? -12.144 8.400 12.244 1.00 95.81 100 PHE A N 1
ATOM 827 C CA . PHE A 1 100 ? -11.843 7.739 13.514 1.00 95.81 100 PHE A CA 1
ATOM 828 C C . PHE A 1 100 ? -10.754 8.466 14.315 1.00 95.81 100 PHE A C 1
ATOM 830 O O . PHE A 1 100 ? -10.905 8.665 15.518 1.00 95.81 100 PHE A O 1
ATOM 837 N N . SER A 1 101 ? -9.681 8.917 13.658 1.00 94.12 101 SER A N 1
ATOM 838 C CA . SER A 1 101 ? -8.565 9.608 14.320 1.00 94.12 101 SER A CA 1
ATOM 839 C C . SER A 1 101 ? -8.956 10.927 14.991 1.00 94.12 101 SER A C 1
ATOM 841 O O . SER A 1 101 ? -8.251 11.389 15.881 1.00 94.12 101 SER A O 1
ATOM 843 N N . LYS A 1 102 ? -10.084 11.523 14.587 1.00 94.38 102 LYS A N 1
ATOM 844 C CA . LYS A 1 102 ? -10.624 12.753 15.182 1.00 94.38 102 LYS A CA 1
ATOM 845 C C . LYS A 1 102 ? -11.477 12.492 16.425 1.00 94.38 102 LYS A C 1
ATOM 847 O O . LYS A 1 102 ? -11.926 13.440 17.059 1.00 94.38 102 LYS A O 1
ATOM 852 N N . THR A 1 103 ? -11.744 11.231 16.756 1.00 94.19 103 THR A N 1
ATOM 853 C CA . THR A 1 103 ? -12.497 10.860 17.958 1.00 94.19 103 THR A CA 1
ATOM 854 C C . THR A 1 103 ? -11.593 10.838 19.190 1.00 94.19 103 THR A C 1
ATOM 856 O O . THR A 1 103 ? -10.384 10.637 19.080 1.00 94.19 103 THR A O 1
ATOM 859 N N . ASN A 1 104 ? -12.189 10.928 20.381 1.00 92.75 104 ASN A N 1
ATOM 860 C CA . ASN A 1 104 ? -11.475 10.831 21.663 1.00 92.75 104 ASN A CA 1
ATOM 861 C C . ASN A 1 104 ? -11.134 9.380 22.073 1.00 92.75 104 ASN A C 1
ATOM 863 O O . ASN A 1 104 ? -10.908 9.102 23.250 1.00 92.75 104 ASN A O 1
ATOM 867 N N . HIS A 1 105 ? -11.140 8.427 21.135 1.00 94.75 105 HIS A N 1
ATOM 868 C CA . HIS A 1 105 ? -10.776 7.045 21.429 1.00 94.75 105 HIS A CA 1
ATOM 869 C C . HIS A 1 105 ? -9.276 6.930 21.756 1.00 94.75 105 HIS A C 1
ATOM 871 O O . HIS A 1 105 ? -8.438 7.559 21.112 1.00 94.75 105 HIS A O 1
ATOM 877 N N . CYS A 1 106 ? -8.907 6.083 22.722 1.00 93.94 106 CYS A N 1
ATOM 878 C CA . CYS A 1 106 ? -7.515 5.964 23.180 1.00 93.94 106 CYS A CA 1
ATOM 879 C C . CYS A 1 106 ? -6.532 5.557 22.065 1.00 93.94 106 CYS A C 1
ATOM 881 O O . CYS A 1 106 ? -5.392 6.002 22.058 1.00 93.94 106 CYS A O 1
ATOM 883 N N . LEU A 1 107 ? -6.993 4.764 21.093 1.00 95.69 107 LEU A N 1
ATOM 884 C CA . LEU A 1 107 ? -6.204 4.316 19.935 1.00 95.69 107 LEU A CA 1
ATOM 885 C C . LEU A 1 107 ? -6.322 5.218 18.691 1.00 95.69 107 LEU A C 1
ATOM 887 O O . LEU A 1 107 ? -5.808 4.863 17.628 1.00 95.69 107 LEU A O 1
ATOM 891 N N . SER A 1 108 ? -6.988 6.376 18.784 1.00 95.56 108 SER A N 1
ATOM 892 C CA . SER A 1 108 ? -7.091 7.330 17.665 1.00 95.56 108 SER A CA 1
ATOM 893 C C . SER A 1 108 ? -5.714 7.756 17.153 1.00 95.56 108 SER A C 1
ATOM 895 O O . SER A 1 108 ? -5.463 7.732 15.945 1.00 95.56 108 SER A O 1
ATOM 897 N N . TYR A 1 109 ? -4.799 8.076 18.074 1.00 94.38 109 TYR A N 1
ATOM 898 C CA . TYR A 1 109 ? -3.430 8.471 17.746 1.00 94.38 109 TYR A CA 1
ATOM 899 C C . TYR A 1 109 ? -2.640 7.332 17.089 1.00 94.38 109 TYR A C 1
ATOM 901 O O . TYR A 1 109 ? -1.955 7.554 16.091 1.00 94.38 109 TYR A O 1
ATOM 909 N N . ASP A 1 110 ? -2.764 6.101 17.587 1.00 94.19 110 ASP A N 1
ATOM 910 C CA . ASP A 1 110 ? -2.055 4.948 17.024 1.00 94.19 110 ASP A CA 1
ATOM 911 C C . ASP A 1 110 ? -2.529 4.616 15.609 1.00 94.19 110 ASP A C 1
ATOM 913 O O . ASP A 1 110 ? -1.712 4.356 14.720 1.00 94.19 110 ASP A O 1
ATOM 917 N N . ILE A 1 111 ? -3.838 4.698 15.353 1.00 95.19 111 ILE A N 1
ATOM 918 C CA . ILE A 1 111 ? -4.388 4.555 13.999 1.00 95.19 111 ILE A CA 1
ATOM 919 C C . ILE A 1 111 ? -3.842 5.649 13.080 1.00 95.19 111 ILE A C 1
ATOM 921 O O . ILE A 1 111 ? -3.387 5.355 11.967 1.00 95.19 111 ILE A O 1
ATOM 925 N N . GLN A 1 112 ? -3.803 6.894 13.555 1.00 94.00 112 GLN A N 1
ATOM 926 C CA . GLN A 1 112 ? -3.239 8.003 12.794 1.00 94.00 112 GLN A CA 1
ATOM 927 C C . GLN A 1 112 ? -1.747 7.832 12.505 1.00 94.00 112 GLN A C 1
ATOM 929 O O . GLN A 1 112 ? -1.289 8.159 11.413 1.00 94.00 112 GLN A O 1
ATOM 934 N N . LYS A 1 113 ? -0.975 7.326 13.462 1.00 91.88 113 LYS A N 1
ATOM 935 C CA . LYS A 1 113 ? 0.480 7.212 13.350 1.00 91.88 113 LYS A CA 1
ATOM 936 C C . LYS A 1 113 ? 0.918 5.999 12.540 1.00 91.88 113 LYS A C 1
ATOM 938 O O . LYS A 1 113 ? 1.865 6.092 11.760 1.00 91.88 113 LYS A O 1
ATOM 943 N N . HIS A 1 114 ? 0.256 4.861 12.724 1.00 90.81 114 HIS A N 1
ATOM 944 C CA . HIS A 1 114 ? 0.734 3.576 12.215 1.00 90.81 114 HIS A CA 1
ATOM 945 C C . HIS A 1 114 ? -0.033 3.079 10.989 1.00 90.81 114 HIS A C 1
ATOM 947 O O . HIS A 1 114 ? 0.565 2.434 10.126 1.00 90.81 114 HIS A O 1
ATOM 953 N N . PHE A 1 115 ? -1.323 3.404 10.865 1.00 93.31 115 PHE A N 1
ATOM 954 C CA . PHE A 1 115 ? -2.163 2.902 9.775 1.00 93.31 115 PHE A CA 1
ATOM 955 C C . PHE A 1 115 ? -2.374 3.946 8.681 1.00 93.31 115 PHE A C 1
ATOM 957 O O . PHE A 1 115 ? -2.113 3.653 7.510 1.00 93.31 115 PHE A O 1
ATOM 964 N N . LEU A 1 116 ? -2.785 5.170 9.036 1.00 94.38 116 LEU A N 1
ATOM 965 C CA . LEU A 1 116 ? -3.090 6.215 8.050 1.00 94.38 116 LEU A CA 1
ATOM 966 C C . LEU A 1 116 ? -1.978 6.445 7.020 1.00 94.38 116 LEU A C 1
ATOM 968 O O . LEU A 1 116 ? -2.303 6.440 5.836 1.00 94.38 116 LEU A O 1
ATOM 972 N N . PRO A 1 117 ? -0.683 6.550 7.373 1.00 94.44 117 PRO A N 1
ATOM 973 C CA . PRO A 1 117 ? 0.349 6.840 6.380 1.00 94.44 117 PRO A CA 1
ATOM 974 C C . PRO A 1 117 ? 0.427 5.772 5.278 1.00 94.44 117 PRO A C 1
ATOM 976 O O . PRO A 1 117 ? 0.638 6.070 4.101 1.00 94.44 117 PRO A O 1
ATOM 979 N N . VAL A 1 118 ? 0.209 4.507 5.639 1.00 93.81 118 VAL A N 1
ATOM 980 C CA . VAL A 1 118 ? 0.239 3.376 4.706 1.00 93.81 118 VAL A CA 1
ATOM 981 C C . VAL A 1 118 ? -0.998 3.371 3.810 1.00 93.81 118 VAL A C 1
ATOM 983 O O . VAL A 1 118 ? -0.889 3.237 2.588 1.00 93.81 118 VAL A O 1
ATOM 986 N N . ILE A 1 119 ? -2.177 3.534 4.406 1.00 95.88 119 ILE A N 1
ATOM 987 C CA . ILE A 1 119 ? -3.456 3.525 3.687 1.00 95.88 119 ILE A CA 1
ATOM 988 C C . ILE A 1 119 ? -3.569 4.746 2.766 1.00 95.88 119 ILE A C 1
ATOM 990 O O . ILE A 1 119 ? -3.925 4.598 1.596 1.00 95.88 119 ILE A O 1
ATOM 994 N N . CYS A 1 120 ? -3.169 5.929 3.238 1.00 96.31 120 CYS A N 1
ATOM 995 C CA . CYS A 1 120 ? -3.102 7.155 2.446 1.00 96.31 120 CYS A CA 1
ATOM 996 C C . CYS A 1 120 ? -2.166 6.987 1.248 1.00 96.31 120 CYS A C 1
ATOM 998 O O . CYS A 1 120 ? -2.540 7.334 0.127 1.00 96.31 120 CYS A O 1
ATOM 1000 N N . ASN A 1 121 ? -0.990 6.374 1.431 1.00 95.00 121 ASN A N 1
ATOM 1001 C CA . ASN A 1 121 ? -0.111 6.056 0.307 1.00 95.00 121 ASN A CA 1
ATOM 1002 C C . ASN A 1 121 ? -0.793 5.174 -0.735 1.00 95.00 121 ASN A C 1
ATOM 1004 O O . ASN A 1 121 ? -0.634 5.436 -1.925 1.00 95.00 121 ASN A O 1
ATOM 1008 N N . LYS A 1 122 ? -1.565 4.162 -0.332 1.00 93.94 122 LYS A N 1
ATOM 1009 C CA . LYS A 1 122 ? -2.308 3.316 -1.278 1.00 93.94 122 LYS A CA 1
ATOM 1010 C C . LYS A 1 122 ? -3.422 4.089 -1.989 1.00 93.94 122 LYS A C 1
ATOM 1012 O O . LYS A 1 122 ? -3.507 3.996 -3.213 1.00 93.94 122 LYS A O 1
ATOM 1017 N N . GLY A 1 123 ? -4.199 4.900 -1.266 1.00 95.50 123 GLY A N 1
ATOM 1018 C CA . GLY A 1 123 ? -5.261 5.746 -1.829 1.00 95.50 123 GLY A CA 1
ATOM 1019 C C . GLY A 1 123 ? -4.743 6.796 -2.820 1.00 95.50 123 GLY A C 1
ATOM 1020 O O . GLY A 1 123 ? -5.342 7.019 -3.872 1.00 95.50 123 GLY A O 1
ATOM 1021 N N . LEU A 1 124 ? -3.559 7.370 -2.569 1.00 95.44 124 LEU A N 1
ATOM 1022 C CA . LEU A 1 124 ? -2.915 8.347 -3.461 1.00 95.44 124 LEU A CA 1
ATOM 1023 C C . LEU A 1 124 ? -2.570 7.787 -4.851 1.00 95.44 124 LEU A C 1
ATOM 1025 O O . LEU A 1 124 ? -2.342 8.565 -5.783 1.00 95.44 124 LEU A O 1
ATOM 1029 N N . SER A 1 125 ? -2.592 6.462 -5.027 1.00 92.25 125 SER A N 1
ATOM 1030 C CA . SER A 1 125 ? -2.424 5.807 -6.331 1.00 92.25 125 SER A CA 1
ATOM 1031 C C . SER A 1 125 ? -3.499 6.234 -7.335 1.00 92.25 125 SER A C 1
ATOM 1033 O O . SER A 1 125 ? -3.224 6.268 -8.538 1.00 92.25 125 SER A O 1
ATOM 1035 N N . LEU A 1 126 ? -4.673 6.672 -6.861 1.00 93.44 126 LEU A N 1
ATOM 1036 C CA . LEU A 1 126 ? -5.750 7.230 -7.687 1.00 93.44 126 LEU A CA 1
ATOM 1037 C C . LEU A 1 126 ? -5.282 8.416 -8.549 1.00 93.44 126 LEU A C 1
ATOM 1039 O O . LEU A 1 126 ? -5.764 8.603 -9.664 1.00 93.44 126 LEU A O 1
ATOM 1043 N N . LYS A 1 127 ? -4.275 9.180 -8.092 1.00 92.19 127 LYS A N 1
ATOM 1044 C CA . LYS A 1 127 ? -3.681 10.294 -8.856 1.00 92.19 127 LYS A CA 1
ATOM 1045 C C . LYS A 1 127 ? -3.081 9.850 -10.195 1.00 92.19 127 LYS A C 1
ATOM 1047 O O . LYS A 1 127 ? -2.892 10.673 -11.083 1.00 92.19 127 LYS A O 1
ATOM 1052 N N . THR A 1 128 ? -2.705 8.579 -10.326 1.00 86.62 128 THR A N 1
ATOM 1053 C CA . THR A 1 128 ? -2.075 8.046 -11.546 1.00 86.62 128 THR A CA 1
ATOM 1054 C C . THR A 1 128 ? -3.072 7.620 -12.619 1.00 86.62 128 THR A C 1
ATOM 1056 O O . THR A 1 128 ? -2.662 7.325 -13.738 1.00 86.62 128 THR A O 1
ATOM 1059 N N . ILE A 1 129 ? -4.362 7.601 -12.289 1.00 88.56 129 ILE A N 1
ATOM 1060 C CA . ILE A 1 129 ? -5.434 7.134 -13.164 1.00 88.56 129 ILE A CA 1
ATOM 1061 C C . ILE A 1 129 ? -6.093 8.353 -13.791 1.00 88.56 129 ILE A C 1
ATOM 1063 O O . ILE A 1 129 ? -6.401 9.308 -13.087 1.00 88.56 129 ILE A O 1
ATOM 1067 N N . ASN A 1 130 ? -6.308 8.352 -15.106 1.00 87.19 130 ASN A N 1
ATOM 1068 C CA . ASN A 1 130 ? -6.807 9.538 -15.808 1.00 87.19 130 ASN A CA 1
ATOM 1069 C C . ASN A 1 130 ? -8.303 9.772 -15.560 1.00 87.19 130 ASN A C 1
ATOM 1071 O O . ASN A 1 130 ? -8.682 10.854 -15.114 1.00 87.19 130 ASN A O 1
ATOM 1075 N N . LYS A 1 131 ? -9.141 8.753 -15.777 1.00 88.31 131 LYS A N 1
ATOM 1076 C CA . LYS A 1 131 ? -10.591 8.840 -15.553 1.00 88.31 131 LYS A CA 1
ATOM 1077 C C . LYS A 1 131 ? -10.923 8.720 -14.059 1.00 88.31 131 LYS A C 1
ATOM 1079 O O . LYS A 1 131 ? -10.248 7.989 -13.336 1.00 88.31 131 LYS A O 1
ATOM 1084 N N . ASP A 1 132 ? -11.950 9.439 -13.613 1.00 90.56 132 ASP A N 1
ATOM 1085 C CA . ASP A 1 132 ? -12.469 9.387 -12.240 1.00 90.56 132 ASP A CA 1
ATOM 1086 C C . ASP A 1 132 ? -14.006 9.442 -12.229 1.00 90.56 132 ASP A C 1
ATOM 1088 O O . ASP A 1 132 ? -14.576 10.476 -11.888 1.00 90.56 132 ASP A O 1
ATOM 1092 N N . PRO A 1 133 ? -14.685 8.359 -12.646 1.00 88.19 133 PRO A N 1
ATOM 1093 C CA . PRO A 1 133 ? -16.144 8.331 -12.773 1.00 88.19 133 PRO A CA 1
ATOM 1094 C C . PRO A 1 133 ? -16.909 8.605 -11.470 1.00 88.19 133 PRO A C 1
ATOM 1096 O O . PRO A 1 133 ? -18.063 9.006 -11.527 1.00 88.19 133 PRO A O 1
ATOM 1099 N N . LEU A 1 134 ? -16.293 8.402 -10.301 1.00 88.44 134 LEU A N 1
ATOM 1100 C CA . LEU A 1 134 ? -16.917 8.684 -9.002 1.00 88.44 134 LEU A CA 1
ATOM 1101 C C . LEU A 1 134 ? -16.532 10.054 -8.421 1.00 88.44 134 LEU A C 1
ATOM 1103 O O . LEU A 1 134 ? -16.941 10.382 -7.310 1.00 88.44 134 LEU A O 1
ATOM 1107 N N . HIS A 1 135 ? -15.731 10.847 -9.140 1.00 91.50 135 HIS A N 1
ATOM 1108 C CA . HIS A 1 135 ? -15.308 12.191 -8.730 1.00 91.50 135 HIS A CA 1
ATOM 1109 C C . HIS A 1 135 ? -14.676 12.253 -7.322 1.00 91.50 135 HIS A C 1
ATOM 1111 O O . HIS A 1 135 ? -14.828 13.237 -6.589 1.00 91.50 135 HIS A O 1
ATOM 1117 N N . LEU A 1 136 ? -13.956 11.198 -6.923 1.00 93.06 136 LEU A N 1
ATOM 1118 C CA . LEU A 1 136 ? -13.356 11.068 -5.591 1.00 93.06 136 LEU A CA 1
ATOM 1119 C C . LEU A 1 136 ? -11.948 11.673 -5.498 1.00 93.06 136 LEU A C 1
ATOM 1121 O O . LEU A 1 136 ? -11.430 11.863 -4.397 1.00 93.06 136 LEU A O 1
ATOM 1125 N N . LYS A 1 137 ? -11.321 12.051 -6.618 1.00 95.00 137 LYS A N 1
ATOM 1126 C CA . LYS A 1 137 ? -9.989 12.683 -6.620 1.00 95.00 137 LYS A CA 1
ATOM 1127 C C . LYS A 1 137 ? -9.916 13.974 -5.811 1.00 95.00 137 LYS A C 1
ATOM 1129 O O . LYS A 1 137 ? -8.838 14.301 -5.318 1.00 95.00 137 LYS A O 1
ATOM 1134 N N . LYS A 1 138 ? -11.038 14.680 -5.635 1.00 94.50 138 LYS A N 1
ATOM 1135 C CA . LYS A 1 138 ? -11.117 15.894 -4.804 1.00 94.50 138 LYS A CA 1
ATOM 1136 C C . LYS A 1 138 ? -10.657 15.665 -3.358 1.00 94.50 138 LYS A C 1
ATOM 1138 O O . LYS A 1 138 ? -10.155 16.586 -2.730 1.00 94.50 138 LYS A O 1
ATOM 1143 N N . TYR A 1 139 ? -10.744 14.432 -2.853 1.00 95.81 139 TYR A N 1
ATOM 1144 C CA . TYR A 1 139 ? -10.333 14.089 -1.490 1.00 95.81 139 TYR A CA 1
ATOM 1145 C C . TYR A 1 139 ? -8.834 13.773 -1.339 1.00 95.81 139 TYR A C 1
ATOM 1147 O O . TYR A 1 139 ? -8.364 13.553 -0.224 1.00 95.81 139 TYR A O 1
ATOM 1155 N N . LEU A 1 140 ? -8.055 13.742 -2.428 1.00 94.88 140 LEU A N 1
ATOM 1156 C CA . LEU A 1 140 ? -6.644 13.334 -2.376 1.00 94.88 140 LEU A CA 1
ATOM 1157 C C . LEU A 1 140 ? -5.744 14.311 -1.617 1.00 94.88 140 LEU A C 1
ATOM 1159 O O . LEU A 1 140 ? -4.712 13.888 -1.096 1.00 94.88 140 LEU A O 1
ATOM 1163 N N . GLU A 1 141 ? -6.107 15.591 -1.548 1.00 92.38 141 GLU A N 1
ATOM 1164 C CA . GLU A 1 141 ? -5.333 16.580 -0.791 1.00 92.38 141 GLU A CA 1
ATOM 1165 C C . GLU A 1 141 ? -5.326 16.258 0.710 1.00 92.38 141 GLU A C 1
ATOM 1167 O O . GLU A 1 141 ? -4.268 16.315 1.334 1.00 92.38 141 GLU A O 1
ATOM 1172 N N . TYR A 1 142 ? -6.446 15.773 1.262 1.00 93.00 142 TYR A N 1
ATOM 1173 C CA . TYR A 1 142 ? -6.538 15.389 2.675 1.00 93.00 142 TYR A CA 1
ATOM 1174 C C . TYR A 1 142 ? -5.577 14.253 3.051 1.00 93.00 142 TYR A C 1
ATOM 1176 O O . TYR A 1 142 ? -5.063 14.221 4.165 1.00 93.00 142 TYR A O 1
ATOM 1184 N N . LEU A 1 143 ? -5.291 13.332 2.125 1.00 94.88 143 LEU A N 1
ATOM 1185 C CA . LEU A 1 143 ? -4.409 12.186 2.378 1.00 94.88 143 LEU A CA 1
ATOM 1186 C C . LEU A 1 143 ? -2.934 12.592 2.493 1.00 94.88 143 LEU A C 1
ATOM 1188 O O . LEU A 1 143 ? -2.170 11.913 3.180 1.00 94.88 143 LEU A O 1
ATOM 1192 N N . LYS A 1 144 ? -2.512 13.672 1.821 1.00 91.50 144 LYS A N 1
ATOM 1193 C CA . LYS A 1 144 ? -1.093 14.065 1.754 1.00 91.50 144 LYS A CA 1
ATOM 1194 C C . LYS A 1 144 ? -0.520 14.447 3.117 1.00 91.50 144 LYS A C 1
ATOM 1196 O O . LYS A 1 144 ? 0.639 14.139 3.383 1.00 91.50 144 LYS A O 1
ATOM 1201 N N . LEU A 1 145 ? -1.342 15.048 3.973 1.00 91.44 145 LEU A N 1
ATOM 1202 C CA . LEU A 1 145 ? -0.966 15.467 5.326 1.00 91.44 145 LEU A CA 1
ATOM 1203 C C . LEU A 1 145 ? -0.455 14.287 6.170 1.00 91.44 145 LEU A C 1
ATOM 1205 O O . LEU A 1 145 ? 0.450 14.430 6.983 1.00 91.44 145 LEU A O 1
ATOM 1209 N N . TYR A 1 146 ? -0.985 13.088 5.926 1.00 92.88 146 TYR A N 1
ATOM 1210 C CA . TYR A 1 146 ? -0.692 11.900 6.728 1.00 92.88 146 TYR A CA 1
ATOM 1211 C C . TYR A 1 146 ? 0.500 11.077 6.221 1.00 92.88 146 TYR A C 1
ATOM 1213 O O . TYR A 1 146 ? 0.864 10.090 6.852 1.00 92.88 146 TYR A O 1
ATOM 1221 N N . ILE A 1 147 ? 1.125 11.450 5.101 1.00 92.44 147 ILE A N 1
ATOM 1222 C CA . ILE A 1 147 ? 2.317 10.753 4.573 1.00 92.44 147 ILE A CA 1
ATOM 1223 C C . ILE A 1 147 ? 3.609 11.554 4.763 1.00 92.44 147 ILE A C 1
ATOM 1225 O O . ILE A 1 147 ? 4.695 11.078 4.434 1.00 92.44 147 ILE A O 1
ATOM 1229 N N . GLU A 1 148 ? 3.513 12.783 5.268 1.00 86.19 148 GLU A N 1
ATOM 1230 C CA . GLU A 1 148 ? 4.621 13.735 5.273 1.00 86.19 148 GLU A CA 1
ATOM 1231 C C . GLU A 1 148 ? 5.815 13.278 6.115 1.00 86.19 148 GLU A C 1
ATOM 1233 O O . GLU A 1 148 ? 6.960 13.445 5.683 1.00 86.19 148 GLU A O 1
ATOM 1238 N N . ASN A 1 149 ? 5.533 12.635 7.248 1.00 85.94 149 ASN A N 1
ATOM 1239 C CA . ASN A 1 149 ? 6.528 12.173 8.215 1.00 85.94 149 ASN A CA 1
ATOM 1240 C C . ASN A 1 149 ? 7.095 10.781 7.894 1.00 85.94 149 ASN A C 1
ATOM 1242 O O . ASN A 1 149 ? 7.890 10.240 8.660 1.00 85.94 149 ASN A O 1
ATOM 1246 N N . GLN A 1 150 ? 6.694 10.165 6.777 1.00 90.81 150 GLN A N 1
ATOM 1247 C CA . GLN A 1 150 ? 7.240 8.870 6.381 1.00 90.81 150 GLN A CA 1
ATOM 1248 C C . GLN A 1 150 ? 8.673 8.995 5.840 1.00 90.81 150 GLN A C 1
ATOM 1250 O O . GLN A 1 150 ? 9.012 9.975 5.169 1.00 90.81 150 GLN A O 1
ATOM 1255 N N . PRO A 1 151 ? 9.518 7.967 6.039 1.00 92.50 151 PRO A N 1
ATOM 1256 C CA . PRO A 1 151 ? 10.874 7.962 5.507 1.00 92.50 151 PRO A CA 1
ATOM 1257 C C . PRO A 1 151 ? 10.895 7.935 3.974 1.00 92.50 151 PRO A C 1
ATOM 1259 O O . PRO A 1 151 ? 9.985 7.426 3.317 1.00 92.50 151 PRO A O 1
ATOM 1262 N N . LEU A 1 152 ? 11.986 8.422 3.383 1.00 92.94 152 LEU A N 1
ATOM 1263 C CA . LEU A 1 152 ? 12.285 8.228 1.962 1.00 92.94 152 LEU A CA 1
ATOM 1264 C C . LEU A 1 152 ? 13.010 6.897 1.741 1.00 92.94 152 LEU A C 1
ATOM 1266 O O . LEU A 1 152 ? 13.766 6.432 2.593 1.00 92.94 152 LEU A O 1
ATOM 1270 N N . GLY A 1 153 ? 12.808 6.273 0.580 1.00 93.19 153 GLY A N 1
ATOM 1271 C CA . GLY A 1 153 ? 13.588 5.095 0.195 1.00 93.19 153 GLY A CA 1
ATOM 1272 C C . GLY A 1 153 ? 12.901 4.125 -0.756 1.00 93.19 153 GLY A C 1
ATOM 1273 O O . GLY A 1 153 ? 13.570 3.228 -1.280 1.00 93.19 153 GLY A O 1
ATOM 1274 N N . ALA A 1 154 ? 11.606 4.278 -1.039 1.00 94.75 154 ALA A N 1
ATOM 1275 C CA . ALA A 1 154 ? 10.909 3.378 -1.952 1.00 94.75 154 ALA A CA 1
ATOM 1276 C C . ALA A 1 154 ? 11.484 3.447 -3.374 1.00 94.75 154 ALA A C 1
ATOM 1278 O O . ALA A 1 154 ? 11.722 2.403 -3.986 1.00 94.75 154 ALA A O 1
ATOM 1279 N N . VAL A 1 155 ? 11.788 4.641 -3.894 1.00 95.81 155 VAL A N 1
ATOM 1280 C CA . VAL A 1 155 ? 12.390 4.811 -5.228 1.00 95.81 155 VAL A CA 1
ATOM 1281 C C . VAL A 1 155 ? 13.770 4.176 -5.269 1.00 95.81 155 VAL A C 1
ATOM 1283 O O . VAL A 1 155 ? 14.070 3.418 -6.193 1.00 95.81 155 VAL A O 1
ATOM 1286 N N . TYR A 1 156 ? 14.606 4.445 -4.263 1.00 94.88 156 TYR A N 1
ATOM 1287 C CA . TYR A 1 156 ? 15.929 3.832 -4.163 1.00 94.88 156 TYR A CA 1
ATOM 1288 C C . TYR A 1 156 ? 15.825 2.303 -4.179 1.00 94.88 156 TYR A C 1
ATOM 1290 O O . TYR A 1 156 ? 16.534 1.639 -4.934 1.00 94.88 156 TYR A O 1
ATOM 1298 N N . ARG A 1 157 ? 14.889 1.732 -3.416 1.00 92.56 157 ARG A N 1
ATOM 1299 C CA . ARG A 1 157 ? 14.669 0.281 -3.368 1.00 92.56 157 ARG A CA 1
ATOM 1300 C C . ARG A 1 157 ? 14.205 -0.293 -4.697 1.00 92.56 157 ARG A C 1
ATOM 1302 O O . ARG A 1 157 ? 14.747 -1.317 -5.105 1.00 92.56 157 ARG A O 1
ATOM 1309 N N . VAL A 1 158 ? 13.281 0.365 -5.396 1.00 94.25 158 VAL A N 1
ATOM 1310 C CA . VAL A 1 158 ? 12.877 -0.050 -6.751 1.00 94.25 158 VAL A CA 1
ATOM 1311 C C . VAL A 1 158 ? 14.071 -0.021 -7.705 1.00 94.25 158 VAL A C 1
ATOM 1313 O O . VAL A 1 158 ? 14.254 -0.962 -8.473 1.00 94.25 158 VAL A O 1
ATOM 1316 N N . LYS A 1 159 ? 14.953 0.983 -7.605 1.00 94.69 159 LYS A N 1
ATOM 1317 C CA . LYS A 1 159 ? 16.195 1.033 -8.398 1.00 94.69 159 LYS A CA 1
ATOM 1318 C C . LYS A 1 159 ? 17.161 -0.120 -8.088 1.00 94.69 159 LYS A C 1
ATOM 1320 O O . LYS A 1 159 ? 18.015 -0.446 -8.912 1.00 94.69 159 LYS A O 1
ATOM 1325 N N . GLN A 1 160 ? 17.044 -0.756 -6.921 1.00 92.25 160 GLN A N 1
ATOM 1326 C CA . GLN A 1 160 ? 17.851 -1.926 -6.570 1.00 92.25 160 GLN A CA 1
ATOM 1327 C C . GLN A 1 160 ? 17.332 -3.237 -7.172 1.00 92.25 160 GLN A C 1
ATOM 1329 O O . GLN A 1 160 ? 18.087 -4.216 -7.177 1.00 92.25 160 GLN A O 1
ATOM 1334 N N . TYR A 1 161 ? 16.100 -3.272 -7.687 1.00 92.50 161 TYR A N 1
ATOM 1335 C CA . TYR A 1 161 ? 15.523 -4.465 -8.305 1.00 92.50 161 TYR A CA 1
ATOM 1336 C C . TYR A 1 161 ? 16.287 -4.870 -9.564 1.00 92.50 161 TYR A C 1
ATOM 1338 O O . TYR A 1 161 ? 16.765 -4.022 -10.321 1.00 92.50 161 TYR A O 1
ATOM 1346 N N . LEU A 1 162 ? 16.384 -6.182 -9.794 1.00 93.12 162 LEU A N 1
ATOM 1347 C CA . LEU A 1 162 ? 17.053 -6.731 -10.972 1.00 93.12 162 LEU A CA 1
ATOM 1348 C C . LEU A 1 162 ? 16.422 -6.201 -12.265 1.00 93.12 162 LEU A C 1
ATOM 1350 O O . LEU A 1 162 ? 17.139 -5.715 -13.132 1.00 93.12 162 LEU A O 1
ATOM 1354 N N . SER A 1 163 ? 15.088 -6.199 -12.339 1.00 92.25 163 SER A N 1
ATOM 1355 C CA . SER A 1 163 ? 14.337 -5.683 -13.488 1.00 92.25 163 SER A CA 1
ATOM 1356 C C . SER A 1 163 ? 14.704 -4.238 -13.825 1.00 92.25 163 SER A C 1
ATOM 1358 O O . SER A 1 163 ? 14.954 -3.927 -14.985 1.00 92.25 163 SER A O 1
ATOM 1360 N N . TYR A 1 164 ? 14.822 -3.361 -12.823 1.00 94.62 164 TYR A N 1
ATOM 1361 C CA . TYR A 1 164 ? 15.255 -1.983 -13.052 1.00 94.62 164 TYR A CA 1
ATOM 1362 C C . TYR A 1 164 ? 16.683 -1.914 -13.599 1.00 94.62 164 TYR A C 1
ATOM 1364 O O . TYR A 1 164 ? 16.933 -1.191 -14.560 1.00 94.62 164 TYR A O 1
ATOM 1372 N N . LYS A 1 165 ? 17.623 -2.654 -12.996 1.00 94.62 165 LYS A N 1
ATOM 1373 C CA . LYS A 1 165 ? 19.038 -2.649 -13.404 1.00 94.62 165 LYS A CA 1
ATOM 1374 C C . LYS A 1 165 ? 19.210 -3.130 -14.843 1.00 94.62 165 LYS A C 1
ATOM 1376 O O . LYS A 1 165 ? 19.916 -2.481 -15.610 1.00 94.62 165 LYS A O 1
ATOM 1381 N N . VAL A 1 166 ? 18.517 -4.209 -15.207 1.00 93.50 166 VAL A N 1
ATOM 1382 C CA . VAL A 1 166 ? 18.514 -4.770 -16.564 1.00 93.50 166 VAL A CA 1
ATOM 1383 C C . VAL A 1 166 ? 17.907 -3.780 -17.555 1.00 93.50 166 VAL A C 1
ATOM 1385 O O . VAL A 1 166 ? 18.577 -3.402 -18.510 1.00 93.50 166 VAL A O 1
ATOM 1388 N N . ILE A 1 167 ? 16.693 -3.275 -17.303 1.00 93.19 167 ILE A N 1
ATOM 1389 C CA . ILE A 1 167 ? 16.044 -2.314 -18.210 1.00 93.19 167 ILE A CA 1
ATOM 1390 C C . ILE A 1 167 ? 16.873 -1.037 -18.364 1.00 93.19 167 ILE A C 1
ATOM 1392 O O . ILE A 1 167 ? 17.040 -0.550 -19.479 1.00 93.19 167 ILE A O 1
ATOM 1396 N N . LYS A 1 168 ? 17.449 -0.508 -17.278 1.00 93.81 168 LYS A N 1
ATOM 1397 C CA . LYS A 1 168 ? 18.332 0.663 -17.347 1.00 93.81 168 LYS A CA 1
ATOM 1398 C C . LYS A 1 168 ? 19.528 0.404 -18.267 1.00 93.81 168 LYS A C 1
ATOM 1400 O O . LYS A 1 168 ? 19.875 1.286 -19.048 1.00 93.81 168 LYS A O 1
ATOM 1405 N N . LYS A 1 169 ? 20.142 -0.782 -18.189 1.00 93.38 169 LYS A N 1
ATOM 1406 C CA . LYS A 1 169 ? 21.265 -1.154 -19.055 1.00 93.38 169 LYS A CA 1
ATOM 1407 C C . LYS A 1 169 ? 20.826 -1.272 -20.514 1.00 93.38 169 LYS A C 1
ATOM 1409 O O . LYS A 1 169 ? 21.448 -0.635 -21.357 1.00 93.38 169 LYS A O 1
ATOM 1414 N N . ILE A 1 170 ? 19.722 -1.971 -20.789 1.00 90.88 170 ILE A N 1
ATOM 1415 C CA . ILE A 1 170 ? 19.147 -2.102 -22.141 1.00 90.88 170 ILE A CA 1
ATOM 1416 C C . ILE A 1 170 ? 18.917 -0.727 -22.774 1.00 90.88 170 ILE A C 1
ATOM 1418 O O . ILE A 1 170 ? 19.345 -0.493 -23.897 1.00 90.88 170 ILE A O 1
ATOM 1422 N N . LEU A 1 171 ? 18.307 0.207 -22.039 1.00 90.25 171 LEU A N 1
ATOM 1423 C CA . LEU A 1 171 ? 18.035 1.557 -22.545 1.00 90.25 171 LEU A CA 1
ATOM 1424 C C . LEU A 1 171 ? 19.294 2.420 -22.725 1.00 90.25 171 LEU A C 1
ATOM 1426 O O . LEU A 1 171 ? 19.278 3.365 -23.509 1.00 90.25 171 LEU A O 1
ATOM 1430 N N . SER A 1 172 ? 20.365 2.143 -21.977 1.00 89.94 172 SER A N 1
ATOM 1431 C CA . SER A 1 172 ? 21.609 2.922 -22.044 1.00 89.94 172 SER A CA 1
ATOM 1432 C C . SER A 1 172 ? 22.502 2.561 -23.233 1.00 89.94 172 SER A C 1
ATOM 1434 O O . SER A 1 172 ? 23.329 3.374 -23.641 1.00 89.94 172 SER A O 1
ATOM 1436 N N . VAL A 1 173 ? 22.356 1.354 -23.783 1.00 88.56 173 VAL A N 1
ATOM 1437 C CA . VAL A 1 173 ? 23.216 0.844 -24.855 1.00 88.56 173 VAL A CA 1
ATOM 1438 C C . VAL A 1 173 ? 22.658 1.261 -26.219 1.00 88.56 173 VAL A C 1
ATOM 1440 O O . VAL A 1 173 ? 21.502 0.993 -26.541 1.00 88.56 173 VAL A O 1
ATOM 1443 N N . LYS A 1 174 ? 23.493 1.912 -27.037 1.00 84.75 174 LYS A N 1
ATOM 1444 C CA . LYS A 1 174 ? 23.157 2.396 -28.387 1.00 84.75 174 LYS A CA 1
ATOM 1445 C C . LYS A 1 174 ? 24.170 1.888 -29.422 1.00 84.75 174 LYS A C 1
ATOM 1447 O O . LYS A 1 174 ? 25.322 1.627 -29.075 1.00 84.75 174 LYS A O 1
ATOM 1452 N N . GLY A 1 175 ? 23.742 1.784 -30.684 1.00 83.19 175 GLY A N 1
ATOM 1453 C CA . GLY A 1 175 ? 24.599 1.406 -31.817 1.00 83.19 175 GLY A CA 1
ATOM 1454 C C . GLY A 1 175 ? 25.231 0.013 -31.687 1.00 83.19 175 GLY A C 1
ATOM 1455 O O . GLY A 1 175 ? 24.639 -0.890 -31.093 1.00 83.19 175 GLY A O 1
ATOM 1456 N N . MET A 1 176 ? 26.455 -0.144 -32.203 1.00 77.50 176 MET A N 1
ATOM 1457 C CA . MET A 1 176 ? 27.195 -1.420 -32.231 1.00 77.50 176 MET A CA 1
ATOM 1458 C C . MET A 1 176 ? 27.441 -2.041 -30.843 1.00 77.50 176 MET A C 1
ATOM 1460 O O . MET A 1 176 ? 27.560 -3.257 -30.719 1.00 77.50 176 MET A O 1
ATOM 1464 N N . LYS A 1 177 ? 27.411 -1.246 -29.762 1.00 81.75 177 LYS A N 1
ATOM 1465 C CA . LYS A 1 177 ? 27.559 -1.747 -28.381 1.00 81.75 177 LYS A CA 1
ATOM 1466 C C . LYS A 1 177 ? 26.434 -2.706 -27.953 1.00 81.75 177 LYS A C 1
ATOM 1468 O O . LYS A 1 177 ? 26.586 -3.391 -26.945 1.00 81.75 177 LYS A O 1
ATOM 1473 N N . LYS A 1 178 ? 25.324 -2.792 -28.707 1.00 83.81 178 LYS A N 1
ATOM 1474 C CA . LYS A 1 178 ? 24.237 -3.765 -28.479 1.00 83.81 178 LYS A CA 1
ATOM 1475 C C . LYS A 1 178 ? 24.712 -5.222 -28.554 1.00 83.81 178 LYS A C 1
ATOM 1477 O O . LYS A 1 178 ? 24.122 -6.056 -27.877 1.00 83.81 178 LYS A O 1
ATOM 1482 N N . ILE A 1 179 ? 25.780 -5.520 -29.299 1.00 84.12 179 ILE A N 1
ATOM 1483 C CA . ILE A 1 179 ? 26.327 -6.883 -29.432 1.00 84.12 179 ILE A CA 1
ATOM 1484 C C . ILE A 1 179 ? 26.797 -7.429 -28.072 1.00 84.12 179 ILE A C 1
ATOM 1486 O O . ILE A 1 179 ? 26.586 -8.597 -27.764 1.00 84.12 179 ILE A O 1
ATOM 1490 N N . PHE A 1 180 ? 27.342 -6.568 -27.206 1.00 89.81 180 PHE A N 1
ATOM 1491 C CA . PHE A 1 180 ? 27.815 -6.949 -25.870 1.00 89.81 180 PHE A CA 1
ATOM 1492 C C . PHE A 1 180 ? 26.712 -6.968 -24.796 1.00 89.81 180 PHE A C 1
ATOM 1494 O O . PHE A 1 180 ? 26.949 -7.385 -23.661 1.00 89.81 180 PHE A O 1
ATOM 1501 N N . LEU A 1 181 ? 25.489 -6.544 -25.137 1.00 90.00 181 LEU A N 1
ATOM 1502 C CA . LEU A 1 181 ? 24.375 -6.422 -24.195 1.00 90.00 181 LEU A CA 1
ATOM 1503 C C . LEU A 1 181 ? 24.007 -7.743 -23.486 1.00 90.00 181 LEU A C 1
ATOM 1505 O O . LEU A 1 181 ? 23.729 -7.687 -22.285 1.00 90.00 181 LEU A O 1
ATOM 1509 N N . PRO A 1 182 ? 24.009 -8.922 -24.142 1.00 91.00 182 PRO A N 1
ATOM 1510 C CA . PRO A 1 182 ? 23.743 -10.188 -23.459 1.00 91.00 182 PRO A CA 1
ATOM 1511 C C . PRO A 1 182 ? 24.749 -10.475 -22.335 1.00 91.00 182 PRO A C 1
ATOM 1513 O O . PRO A 1 182 ? 24.340 -10.792 -21.218 1.00 91.00 182 PRO A O 1
ATOM 1516 N N . PHE A 1 183 ? 26.048 -10.276 -22.588 1.00 92.69 183 PHE A N 1
ATOM 1517 C CA . PHE A 1 183 ? 27.110 -10.472 -21.592 1.00 92.69 183 PHE A CA 1
ATOM 1518 C C . PHE A 1 183 ? 26.971 -9.502 -20.416 1.00 92.69 183 PHE A C 1
ATOM 1520 O O . PHE A 1 183 ? 27.017 -9.900 -19.251 1.00 92.69 183 PHE A O 1
ATOM 1527 N N . ASP A 1 184 ? 26.705 -8.233 -20.720 1.00 91.81 184 ASP A N 1
ATOM 1528 C CA . ASP A 1 184 ? 26.414 -7.195 -19.735 1.00 91.81 184 ASP A CA 1
ATOM 1529 C C . ASP A 1 184 ? 25.224 -7.562 -18.825 1.00 91.81 184 ASP A C 1
ATOM 1531 O O . ASP A 1 184 ? 25.263 -7.355 -17.607 1.00 91.81 184 ASP A O 1
ATOM 1535 N N . ILE A 1 185 ? 24.146 -8.105 -19.400 1.00 93.50 185 ILE A N 1
ATOM 1536 C CA . ILE A 1 185 ? 22.961 -8.540 -18.649 1.00 93.50 185 ILE A CA 1
ATOM 1537 C C . ILE A 1 185 ? 23.307 -9.726 -17.749 1.00 93.50 185 ILE A C 1
ATOM 1539 O O . ILE A 1 185 ? 22.952 -9.695 -16.567 1.00 93.50 185 ILE A O 1
ATOM 1543 N N . ILE A 1 186 ? 24.019 -10.733 -18.265 1.00 93.62 186 ILE A N 1
ATOM 1544 C CA . ILE A 1 186 ? 24.474 -11.893 -17.480 1.00 93.62 186 ILE A CA 1
ATOM 1545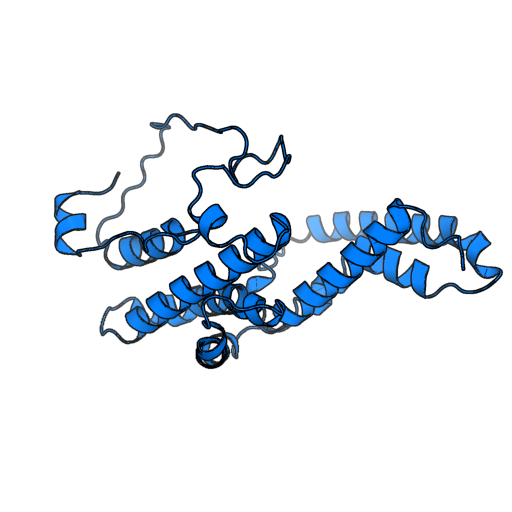 C C . ILE A 1 186 ? 25.289 -11.416 -16.274 1.00 93.62 186 ILE A C 1
ATOM 1547 O O . ILE A 1 186 ? 24.992 -11.792 -15.138 1.00 93.62 186 ILE A O 1
ATOM 1551 N N . PHE A 1 187 ? 26.239 -10.505 -16.487 1.00 94.12 187 PHE A N 1
ATOM 1552 C CA . PHE A 1 187 ? 27.049 -9.939 -15.411 1.00 94.12 187 PHE A CA 1
ATOM 1553 C C . PHE A 1 187 ? 26.199 -9.222 -14.346 1.00 94.12 187 PHE A C 1
ATOM 1555 O O . PHE A 1 187 ? 26.391 -9.423 -13.142 1.00 94.12 187 PHE A O 1
ATOM 1562 N N . ILE A 1 188 ? 25.208 -8.422 -14.760 1.00 94.31 188 ILE A N 1
ATOM 1563 C CA . ILE A 1 188 ? 24.269 -7.757 -13.839 1.00 94.31 188 ILE A CA 1
ATOM 1564 C C . ILE A 1 188 ? 23.483 -8.780 -13.011 1.00 94.31 188 ILE A C 1
ATOM 1566 O O . ILE A 1 188 ? 23.301 -8.574 -11.805 1.00 94.31 188 ILE A O 1
ATOM 1570 N N . VAL A 1 189 ? 23.010 -9.862 -13.634 1.00 93.94 189 VAL A N 1
ATOM 1571 C CA . VAL A 1 189 ? 22.250 -10.929 -12.966 1.00 93.94 189 VAL A CA 1
ATOM 1572 C C . VAL A 1 189 ? 23.122 -11.636 -11.931 1.00 93.94 189 VAL A C 1
ATOM 1574 O O . VAL A 1 189 ? 22.715 -11.719 -10.769 1.00 93.94 189 VAL A O 1
ATOM 1577 N N . LEU A 1 190 ? 24.334 -12.056 -12.301 1.00 93.50 190 LEU A N 1
ATOM 1578 C CA . LEU A 1 190 ? 25.281 -12.717 -11.395 1.00 93.50 190 LEU A CA 1
ATOM 1579 C C . LEU A 1 190 ? 25.618 -11.827 -10.194 1.00 93.50 190 LEU A C 1
ATOM 1581 O O . LEU A 1 190 ? 25.421 -12.219 -9.039 1.00 93.50 190 LEU A O 1
ATOM 1585 N N . LYS A 1 191 ? 26.002 -10.567 -10.441 1.00 93.31 191 LYS A N 1
ATOM 1586 C CA . LYS A 1 191 ? 26.278 -9.589 -9.375 1.00 93.31 191 LYS A CA 1
ATOM 1587 C C . LYS A 1 191 ? 25.063 -9.369 -8.471 1.00 93.31 191 LYS A C 1
ATOM 1589 O O . LYS A 1 191 ? 25.214 -9.157 -7.264 1.00 93.31 191 LYS A O 1
ATOM 1594 N N . HIS A 1 192 ? 23.847 -9.388 -9.016 1.00 92.12 192 HIS A N 1
ATOM 1595 C CA . HIS A 1 192 ? 22.625 -9.254 -8.224 1.00 92.12 192 HIS A CA 1
ATOM 1596 C C . HIS A 1 192 ? 22.389 -10.465 -7.313 1.00 92.12 192 HIS A C 1
ATOM 1598 O O . HIS A 1 192 ? 22.038 -10.277 -6.146 1.00 92.12 192 HIS A O 1
ATOM 1604 N N . GLN A 1 193 ? 22.593 -11.685 -7.815 1.00 89.94 193 GLN A N 1
ATOM 1605 C CA . GLN A 1 193 ? 22.426 -12.917 -7.039 1.00 89.94 193 GLN A CA 1
ATOM 1606 C C . GLN A 1 193 ? 23.418 -12.995 -5.873 1.00 89.94 193 GLN A C 1
ATOM 1608 O O . GLN A 1 193 ? 23.001 -13.241 -4.739 1.00 89.94 193 GLN A O 1
ATOM 1613 N N . ILE A 1 194 ? 24.690 -12.671 -6.121 1.00 88.12 194 ILE A N 1
ATOM 1614 C CA . ILE A 1 194 ? 25.734 -12.603 -5.087 1.00 88.12 194 ILE A CA 1
ATOM 1615 C C . ILE A 1 194 ? 25.317 -11.624 -3.978 1.00 88.12 194 ILE A C 1
ATOM 1617 O O . ILE A 1 194 ? 25.217 -11.992 -2.808 1.00 88.12 194 ILE A O 1
ATOM 1621 N N . ASN A 1 195 ? 24.945 -10.394 -4.348 1.00 85.69 195 ASN A N 1
ATOM 1622 C CA . ASN A 1 195 ? 24.483 -9.379 -3.395 1.00 85.69 195 ASN A CA 1
ATOM 1623 C C . ASN A 1 195 ? 23.230 -9.796 -2.609 1.00 85.69 195 ASN A C 1
ATOM 1625 O O . ASN A 1 195 ? 23.057 -9.391 -1.459 1.00 85.69 195 ASN A O 1
ATOM 1629 N N . LYS A 1 196 ? 22.323 -10.564 -3.222 1.00 84.19 196 LYS A N 1
ATOM 1630 C CA . LYS A 1 196 ? 21.128 -11.084 -2.548 1.00 84.19 196 LYS A CA 1
ATOM 1631 C C . LYS A 1 196 ? 21.506 -12.098 -1.466 1.00 84.19 196 LYS A C 1
ATOM 1633 O O . LYS A 1 196 ? 20.907 -12.050 -0.395 1.00 84.19 196 LYS A O 1
ATOM 1638 N N . LYS A 1 197 ? 22.500 -12.960 -1.715 1.00 81.62 197 LYS A N 1
ATOM 1639 C CA . LYS A 1 197 ? 23.017 -13.935 -0.737 1.00 81.62 197 LYS A CA 1
ATOM 1640 C C . LYS A 1 197 ? 23.635 -13.227 0.474 1.00 81.62 197 LYS A C 1
ATOM 1642 O O . LYS A 1 197 ? 23.194 -13.478 1.591 1.00 81.62 197 LYS A O 1
ATOM 1647 N N . TYR A 1 198 ? 24.520 -12.251 0.249 1.00 76.12 198 TYR A N 1
ATOM 1648 C CA . TYR A 1 198 ? 25.109 -11.429 1.322 1.00 76.12 198 TYR A CA 1
ATOM 1649 C C . TYR A 1 198 ? 24.074 -10.621 2.116 1.00 76.12 198 TYR A C 1
ATOM 1651 O O . TYR A 1 198 ? 24.166 -10.480 3.327 1.00 76.12 198 TYR A O 1
ATOM 1659 N N . LYS A 1 199 ? 23.040 -10.084 1.462 1.00 76.81 199 LYS A N 1
ATOM 1660 C CA . LYS A 1 199 ? 21.980 -9.352 2.178 1.00 76.81 199 LYS A CA 1
ATOM 1661 C C . LYS A 1 199 ? 21.030 -10.259 2.951 1.00 76.81 199 LYS A C 1
ATOM 1663 O O . LYS A 1 199 ? 20.307 -9.748 3.792 1.00 76.81 199 LYS A O 1
ATOM 1668 N N . LYS A 1 200 ? 20.977 -11.558 2.645 1.00 73.88 200 LYS A N 1
ATOM 1669 C CA . LYS A 1 200 ? 20.154 -12.526 3.381 1.00 73.88 200 LYS A CA 1
ATOM 1670 C C . LYS A 1 200 ? 20.827 -12.950 4.690 1.00 73.88 200 LYS A C 1
ATOM 1672 O O . LYS A 1 200 ? 20.112 -13.244 5.640 1.00 73.88 200 LYS A O 1
ATOM 1677 N N . SER A 1 201 ? 22.161 -12.956 4.749 1.00 70.75 201 SER A N 1
ATOM 1678 C CA . SER A 1 201 ? 22.896 -13.235 5.991 1.00 70.75 201 SER A CA 1
ATOM 1679 C C . SER A 1 201 ? 22.798 -12.092 7.007 1.00 70.75 201 SER A C 1
ATOM 1681 O O . SER A 1 201 ? 22.858 -12.339 8.204 1.00 70.75 201 SER A O 1
ATOM 1683 N N . ILE A 1 202 ? 22.564 -10.856 6.553 1.00 70.62 202 ILE A N 1
ATOM 1684 C CA . ILE A 1 202 ? 22.306 -9.697 7.418 1.00 70.62 202 ILE A CA 1
ATOM 1685 C C . ILE A 1 202 ? 20.789 -9.550 7.608 1.00 70.62 202 ILE A C 1
ATOM 1687 O O . ILE A 1 202 ? 20.065 -9.217 6.670 1.00 70.62 202 ILE A O 1
ATOM 1691 N N . LYS A 1 203 ? 20.291 -9.792 8.824 1.00 57.47 203 LYS A N 1
ATOM 1692 C CA . LYS A 1 203 ? 18.861 -9.865 9.196 1.00 57.47 203 LYS A CA 1
ATOM 1693 C C . LYS A 1 203 ? 18.118 -8.507 9.183 1.00 57.47 203 LYS A C 1
ATOM 1695 O O . LYS A 1 203 ? 17.322 -8.224 10.067 1.00 57.47 203 LYS A O 1
ATOM 1700 N N . ASN A 1 204 ? 18.314 -7.657 8.174 1.00 65.88 204 ASN A N 1
ATOM 1701 C CA . ASN A 1 204 ? 17.593 -6.382 8.076 1.00 65.88 204 ASN A CA 1
ATOM 1702 C C . ASN A 1 204 ? 16.221 -6.573 7.415 1.00 65.88 204 ASN A C 1
ATOM 1704 O O . ASN A 1 204 ? 16.101 -6.601 6.183 1.00 65.88 204 ASN A O 1
ATOM 1708 N N . GLN A 1 205 ? 15.172 -6.665 8.237 1.00 70.31 205 GLN A N 1
ATOM 1709 C CA . GLN A 1 205 ? 13.786 -6.591 7.775 1.00 70.31 205 GLN A CA 1
ATOM 1710 C C . GLN A 1 205 ? 13.522 -5.200 7.188 1.00 70.31 205 GLN A C 1
ATOM 1712 O O . GLN A 1 205 ? 13.505 -4.187 7.880 1.00 70.31 205 GLN A O 1
ATOM 1717 N N . LYS A 1 206 ? 13.350 -5.137 5.866 1.00 81.62 206 LYS A N 1
ATOM 1718 C CA . LYS A 1 206 ? 12.987 -3.896 5.177 1.00 81.62 206 LYS A CA 1
ATOM 1719 C C . LYS A 1 206 ? 11.480 -3.717 5.255 1.00 81.62 206 LYS A C 1
ATOM 1721 O O . LYS A 1 206 ? 10.757 -4.625 4.851 1.00 81.62 206 LYS A O 1
ATOM 1726 N N . LEU A 1 207 ? 11.035 -2.527 5.651 1.00 86.19 207 LEU A N 1
ATOM 1727 C CA . LEU A 1 207 ? 9.625 -2.138 5.606 1.00 86.19 207 LEU A CA 1
ATOM 1728 C C . LEU A 1 207 ? 9.021 -2.374 4.205 1.00 86.19 207 LEU A C 1
ATOM 1730 O O . LEU A 1 207 ? 9.752 -2.339 3.211 1.00 86.19 207 LEU A O 1
ATOM 1734 N N . PRO A 1 208 ? 7.712 -2.608 4.060 1.00 90.00 208 PRO A N 1
ATOM 1735 C CA . PRO A 1 208 ? 7.041 -2.583 2.756 1.00 90.00 208 PRO A CA 1
ATOM 1736 C C . PRO A 1 208 ? 7.152 -1.209 2.063 1.00 90.00 208 PRO A C 1
ATOM 1738 O O . PRO A 1 208 ? 7.491 -0.214 2.699 1.00 90.00 208 PRO A O 1
ATOM 1741 N N . LEU A 1 209 ? 6.957 -1.129 0.740 1.00 92.44 209 LEU A N 1
ATOM 1742 C CA . LEU A 1 209 ? 7.213 0.118 -0.015 1.00 92.44 209 LEU A CA 1
ATOM 1743 C C . LEU A 1 209 ? 6.231 1.240 0.345 1.00 92.44 209 LEU A C 1
ATOM 1745 O O . LEU A 1 209 ? 6.587 2.411 0.278 1.00 92.44 209 LEU A O 1
ATOM 1749 N N . GLU A 1 210 ? 5.012 0.877 0.715 1.00 91.19 210 GLU A N 1
ATOM 1750 C CA . GLU A 1 210 ? 3.917 1.761 1.110 1.00 91.19 210 GLU A CA 1
ATOM 1751 C C . GLU A 1 210 ? 4.154 2.483 2.446 1.00 91.19 210 GLU A C 1
ATOM 1753 O O . GLU A 1 210 ? 3.410 3.396 2.789 1.00 91.19 210 GLU A O 1
ATOM 1758 N N . PHE A 1 211 ? 5.219 2.131 3.172 1.00 91.62 211 PHE A N 1
ATOM 1759 C CA . PHE A 1 211 ? 5.653 2.829 4.387 1.00 91.62 211 PHE A CA 1
ATOM 1760 C C . PHE A 1 211 ? 6.558 4.034 4.103 1.00 91.62 211 PHE A C 1
ATOM 1762 O O . PHE A 1 211 ? 6.995 4.697 5.038 1.00 91.62 211 PHE A O 1
ATOM 1769 N N . TYR A 1 212 ? 6.877 4.306 2.836 1.00 93.81 212 TYR A N 1
ATOM 1770 C CA . TYR A 1 212 ? 7.797 5.374 2.459 1.00 93.81 212 TYR A CA 1
ATOM 1771 C C . TYR A 1 212 ? 7.066 6.521 1.759 1.00 93.81 212 TYR A C 1
ATOM 1773 O O . TYR A 1 212 ? 6.242 6.292 0.876 1.00 93.81 212 TYR A O 1
ATOM 1781 N N . LYS A 1 213 ? 7.457 7.763 2.051 1.00 93.88 213 LYS A N 1
ATOM 1782 C CA . LYS A 1 213 ? 6.871 8.990 1.478 1.00 93.88 213 LYS A CA 1
ATOM 1783 C C . LYS A 1 213 ? 6.967 9.046 -0.050 1.00 93.88 213 LYS A C 1
ATOM 1785 O O . LYS A 1 213 ? 6.100 9.587 -0.732 1.00 93.88 213 LYS A O 1
ATOM 1790 N N . ASP A 1 214 ? 8.024 8.473 -0.628 1.00 94.19 214 ASP A N 1
ATOM 1791 C CA . ASP A 1 214 ? 8.245 8.422 -2.077 1.00 94.19 214 ASP A CA 1
ATOM 1792 C C . ASP A 1 214 ? 7.591 7.210 -2.770 1.00 94.19 214 ASP A C 1
ATOM 1794 O O . ASP A 1 214 ? 7.868 6.951 -3.948 1.00 94.19 214 ASP A O 1
ATOM 1798 N N . TYR A 1 215 ? 6.685 6.498 -2.087 1.00 94.12 215 TYR A N 1
ATOM 1799 C CA . TYR A 1 215 ? 5.947 5.341 -2.607 1.00 94.12 215 TYR A CA 1
ATOM 1800 C C . TYR A 1 215 ? 5.319 5.598 -3.981 1.00 94.12 215 TYR A C 1
ATOM 1802 O O . TYR A 1 215 ? 5.546 4.841 -4.926 1.00 94.12 215 TYR A O 1
ATOM 1810 N N . GLN A 1 216 ? 4.607 6.714 -4.142 1.00 91.25 216 GLN A N 1
ATOM 1811 C CA . GLN A 1 216 ? 3.939 7.060 -5.402 1.00 91.25 216 GLN A CA 1
ATOM 1812 C C . GLN A 1 216 ? 4.919 7.211 -6.575 1.00 91.25 216 GLN A C 1
ATOM 1814 O O . GLN A 1 216 ? 4.658 6.759 -7.696 1.00 91.25 216 GLN A O 1
ATOM 1819 N N . LYS A 1 217 ? 6.099 7.791 -6.326 1.00 93.19 217 LYS A N 1
ATOM 1820 C CA . LYS A 1 217 ? 7.170 7.883 -7.332 1.00 93.19 217 LYS A CA 1
ATOM 1821 C C . LYS A 1 217 ? 7.714 6.490 -7.666 1.00 93.19 217 LYS A C 1
ATOM 1823 O O . LYS A 1 217 ? 7.963 6.194 -8.836 1.00 93.19 217 LYS A O 1
ATOM 1828 N N . ALA A 1 218 ? 7.854 5.625 -6.664 1.00 93.88 218 ALA A N 1
ATOM 1829 C CA . ALA A 1 218 ? 8.328 4.255 -6.828 1.00 93.88 218 ALA A CA 1
ATOM 1830 C C . ALA A 1 218 ? 7.355 3.391 -7.652 1.00 93.88 218 ALA A C 1
ATOM 1832 O O . ALA A 1 218 ? 7.795 2.660 -8.541 1.00 93.88 218 ALA A O 1
ATOM 1833 N N . ILE A 1 219 ? 6.042 3.516 -7.431 1.00 90.94 219 ILE A N 1
ATOM 1834 C CA . ILE A 1 219 ? 5.014 2.817 -8.218 1.00 90.94 219 ILE A CA 1
ATOM 1835 C C . ILE A 1 219 ? 5.036 3.266 -9.680 1.00 90.94 219 ILE A C 1
ATOM 1837 O O . ILE A 1 219 ? 5.102 2.422 -10.574 1.00 90.94 219 ILE A O 1
ATOM 1841 N N . ARG A 1 220 ? 5.102 4.576 -9.950 1.00 90.75 220 ARG A N 1
ATOM 1842 C CA . ARG A 1 220 ? 5.259 5.095 -11.324 1.00 90.75 220 ARG A CA 1
ATOM 1843 C C . ARG A 1 220 ? 6.502 4.540 -12.010 1.00 90.75 220 ARG A C 1
ATOM 1845 O O . ARG A 1 220 ? 6.449 4.185 -13.186 1.00 90.75 220 ARG A O 1
ATOM 1852 N N . LEU A 1 221 ? 7.612 4.439 -11.280 1.00 92.88 221 LEU A N 1
ATOM 1853 C CA . LEU A 1 221 ? 8.841 3.846 -11.797 1.00 92.88 221 LEU A CA 1
ATOM 1854 C C . LEU A 1 221 ? 8.640 2.367 -12.154 1.00 92.88 221 LEU A C 1
ATOM 1856 O O . LEU A 1 221 ? 9.001 1.961 -13.256 1.00 92.88 221 LEU A O 1
ATOM 1860 N N . LYS A 1 222 ? 8.008 1.578 -11.274 1.00 90.81 222 LYS A N 1
ATOM 1861 C CA . LYS A 1 222 ? 7.674 0.169 -11.547 1.00 90.81 222 LYS A CA 1
ATOM 1862 C C . LYS A 1 222 ? 6.779 0.014 -12.777 1.00 90.81 222 LYS A C 1
ATOM 1864 O O . LYS A 1 222 ? 7.069 -0.834 -13.616 1.00 90.81 222 LYS A O 1
ATOM 1869 N N . MET A 1 223 ? 5.742 0.841 -12.915 1.00 88.12 223 MET A N 1
ATOM 1870 C CA . MET A 1 223 ? 4.839 0.797 -14.072 1.00 88.12 223 MET A CA 1
ATOM 1871 C C . MET A 1 223 ? 5.574 1.089 -15.384 1.00 88.12 223 MET A C 1
ATOM 1873 O O . MET A 1 223 ? 5.371 0.381 -16.368 1.00 88.12 223 MET A O 1
ATOM 1877 N N . LYS A 1 224 ? 6.484 2.075 -15.397 1.00 90.19 224 LYS A N 1
ATOM 1878 C CA . LYS A 1 224 ? 7.328 2.361 -16.571 1.00 90.19 224 LYS A CA 1
ATOM 1879 C C . LYS A 1 224 ? 8.187 1.156 -16.963 1.00 90.19 224 LYS A C 1
ATOM 1881 O O . LYS A 1 224 ? 8.201 0.785 -18.133 1.00 90.19 224 LYS A O 1
ATOM 1886 N N . ILE A 1 225 ? 8.858 0.524 -15.995 1.00 91.12 225 ILE A N 1
ATOM 1887 C CA . ILE A 1 225 ? 9.669 -0.687 -16.225 1.00 91.12 225 ILE A CA 1
ATOM 1888 C C . ILE A 1 225 ? 8.803 -1.803 -16.816 1.00 91.12 225 ILE A C 1
ATOM 1890 O O . ILE A 1 225 ? 9.182 -2.404 -17.814 1.00 91.12 225 ILE A O 1
ATOM 1894 N N . PHE A 1 226 ? 7.636 -2.062 -16.222 1.00 86.81 226 PHE A N 1
ATOM 1895 C CA . PHE A 1 226 ? 6.729 -3.116 -16.674 1.00 86.81 226 PHE A CA 1
ATOM 1896 C C . PHE A 1 226 ? 6.234 -2.877 -18.105 1.00 86.81 226 PHE A C 1
ATOM 1898 O O . PHE A 1 226 ? 6.258 -3.791 -18.925 1.00 86.81 226 PHE A O 1
ATOM 1905 N N . LYS A 1 227 ? 5.877 -1.631 -18.444 1.00 87.19 227 LYS A N 1
ATOM 1906 C CA . LYS A 1 227 ? 5.502 -1.257 -19.813 1.00 87.19 227 LYS A CA 1
ATOM 1907 C C . LYS A 1 227 ? 6.624 -1.569 -20.805 1.00 87.19 227 LYS A C 1
ATOM 1909 O O . LYS A 1 227 ? 6.351 -2.132 -21.857 1.00 87.19 227 LYS A O 1
ATOM 1914 N N . ILE A 1 228 ? 7.874 -1.255 -20.463 1.00 87.94 228 ILE A N 1
ATOM 1915 C CA . ILE A 1 228 ? 9.031 -1.556 -21.318 1.00 87.94 228 ILE A CA 1
ATOM 1916 C C . ILE A 1 228 ? 9.218 -3.069 -21.472 1.00 87.94 228 ILE A C 1
ATOM 1918 O O . ILE A 1 228 ? 9.370 -3.541 -22.593 1.00 87.94 228 ILE A O 1
ATOM 1922 N N . ILE A 1 229 ? 9.144 -3.838 -20.381 1.00 86.12 229 ILE A N 1
ATOM 1923 C CA . ILE A 1 229 ? 9.233 -5.308 -20.425 1.00 86.12 229 ILE A CA 1
ATOM 1924 C C . ILE A 1 229 ? 8.160 -5.894 -21.353 1.00 86.12 229 ILE A C 1
ATOM 1926 O O . ILE A 1 229 ? 8.463 -6.761 -22.172 1.00 86.12 229 ILE A O 1
ATOM 1930 N N . ASN A 1 230 ? 6.926 -5.389 -21.290 1.00 82.44 230 ASN A N 1
ATOM 1931 C CA . ASN A 1 230 ? 5.841 -5.824 -22.173 1.00 82.44 230 ASN A CA 1
ATOM 1932 C C . ASN A 1 230 ? 6.095 -5.481 -23.647 1.00 82.44 230 ASN A C 1
ATOM 1934 O O . ASN A 1 230 ? 5.693 -6.233 -24.529 1.00 82.44 230 ASN A O 1
ATOM 1938 N N . ILE A 1 231 ? 6.754 -4.358 -23.939 1.00 84.62 231 ILE A N 1
ATOM 1939 C CA . ILE A 1 231 ? 7.122 -3.996 -25.315 1.00 84.62 231 ILE A CA 1
ATOM 1940 C C . ILE A 1 231 ? 8.249 -4.910 -25.824 1.00 84.62 231 ILE A C 1
ATOM 1942 O O . ILE A 1 231 ? 8.172 -5.384 -26.957 1.00 84.62 231 ILE A O 1
ATOM 1946 N N . ILE A 1 232 ? 9.262 -5.185 -24.990 1.00 81.50 232 ILE A N 1
ATOM 1947 C CA . ILE A 1 232 ? 10.389 -6.072 -25.330 1.00 81.50 232 ILE A CA 1
ATOM 1948 C C . ILE A 1 232 ? 9.889 -7.499 -25.582 1.00 81.50 232 ILE A C 1
ATOM 1950 O O . ILE A 1 232 ? 10.201 -8.075 -26.618 1.00 81.50 232 ILE A O 1
ATOM 1954 N N . SER A 1 233 ? 9.083 -8.049 -24.671 1.00 76.50 233 SER A N 1
ATOM 1955 C CA . SER A 1 233 ? 8.541 -9.416 -24.780 1.00 76.50 233 SER A CA 1
ATOM 1956 C C . SER A 1 233 ? 7.609 -9.607 -25.978 1.00 76.50 233 SER A C 1
ATOM 1958 O O . SER A 1 233 ? 7.553 -10.697 -26.531 1.00 76.50 233 SER A O 1
ATOM 1960 N N . LYS A 1 234 ? 6.926 -8.548 -26.428 1.00 76.88 234 LYS A N 1
ATOM 1961 C CA . LYS A 1 234 ? 6.113 -8.552 -27.657 1.00 76.88 234 LYS A CA 1
ATOM 1962 C C . LYS A 1 234 ? 6.918 -8.245 -28.932 1.00 76.88 234 LYS A C 1
ATOM 1964 O O . LYS A 1 234 ? 6.316 -8.000 -29.973 1.00 76.88 234 LYS A O 1
ATOM 1969 N N . GLY A 1 235 ? 8.252 -8.184 -28.862 1.00 60.78 235 GLY A N 1
ATOM 1970 C CA . GLY A 1 235 ? 9.137 -8.009 -30.022 1.00 60.78 235 GLY A CA 1
ATOM 1971 C C . GLY A 1 235 ? 9.118 -6.623 -30.684 1.00 60.78 235 GLY A C 1
ATOM 1972 O O . GLY A 1 235 ? 9.747 -6.433 -31.720 1.00 60.78 235 GLY A O 1
ATOM 1973 N N . LYS A 1 236 ? 8.442 -5.618 -30.108 1.00 52.62 236 LYS A N 1
ATOM 1974 C CA . LYS A 1 236 ? 8.215 -4.316 -30.774 1.00 52.62 236 LYS A CA 1
ATOM 1975 C C . LYS A 1 236 ? 9.422 -3.363 -30.789 1.00 52.62 236 LYS A C 1
ATOM 1977 O O . LYS A 1 236 ? 9.356 -2.338 -31.453 1.00 52.62 236 LYS A O 1
ATOM 1982 N N . ILE A 1 237 ? 10.507 -3.669 -30.073 1.00 49.59 237 ILE A N 1
ATOM 1983 C CA . ILE A 1 237 ? 11.711 -2.810 -29.989 1.00 49.59 237 ILE A CA 1
ATOM 1984 C C . ILE A 1 237 ? 12.757 -3.118 -31.072 1.00 49.59 237 ILE A C 1
ATOM 1986 O O . ILE A 1 237 ? 13.647 -2.309 -31.295 1.00 49.59 237 ILE A O 1
ATOM 1990 N N . TRP A 1 238 ? 12.626 -4.229 -31.799 1.00 38.16 238 TRP A N 1
ATOM 1991 C CA . TRP A 1 238 ? 13.541 -4.594 -32.891 1.00 38.16 238 TRP A CA 1
ATOM 1992 C C . TRP A 1 238 ? 13.123 -4.029 -34.259 1.00 38.16 238 TRP A C 1
ATOM 1994 O O . TRP A 1 238 ? 13.665 -4.434 -35.279 1.00 38.16 238 TRP A O 1
ATOM 2004 N N . LYS A 1 239 ? 12.145 -3.111 -34.283 1.00 32.25 239 LYS A N 1
ATOM 2005 C CA . LYS A 1 239 ? 11.654 -2.425 -35.492 1.00 32.25 239 LYS A CA 1
ATOM 2006 C C . LYS A 1 239 ? 12.022 -0.928 -35.544 1.00 32.25 239 LYS A C 1
ATOM 2008 O O . LYS A 1 239 ? 11.373 -0.181 -36.266 1.00 32.25 239 LYS A O 1
ATOM 2013 N N . ILE A 1 240 ? 13.017 -0.492 -34.765 1.00 33.00 240 ILE A N 1
ATOM 2014 C CA . ILE A 1 240 ? 13.614 0.859 -34.812 1.00 33.00 240 ILE A CA 1
ATOM 2015 C C . ILE A 1 240 ? 15.118 0.694 -34.995 1.00 33.00 240 ILE A C 1
ATOM 2017 O O . ILE A 1 240 ? 15.682 1.407 -35.844 1.00 33.00 240 ILE A O 1
#

Secondary structure (DSSP, 8-state):
---HHHHHHTT--PPTT-SSHHHHHHHHHHHH-S------S------PPTT-TT--S-------TTSGGGGG-TTS-HHHHHHHHHHHHHHHHHHHHHHHHTS--TTHHHIIIIIHHHHHHHHGGGGG-S--TT-GGGGHHHHHTTTTTSPS-HHHHHHHSHHHHHHHHHHH--GGGGGGHHHHHHHHHHHHHHHHHHHHHS---PPPGGGSTTHHHHHHHHHHHHHHHHHHHTTGGGG-

Sequence (240 aa):
MIDFNFLQKINLKFINGIFAEDCHFGVILFAFSKKISVYSKKMYIYRIRESSLMNFTNAKFSISPNSYLKKIDIFGNSDITKVYYEAISWLQIALKFIEFSKTNHCLSYDIQKHFLPVICNKGLSLKTINKDPLHLKKYLEYLKLYIENQPLGAVYRVKQYLSYKVIKKILSVKGMKKIFLPFDIIFIVLKHQINKKYKKSIKNQKLPLEFYKDYQKAIRLKMKIFKIINIISKGKIWKI

Radius of gyration: 22.0 Å; chains: 1; bounding box: 52×42×61 Å

Foldseek 3Di:
DDDPVLCVVVVQDFDPQAPPSVVLSVVVSVLSDPDDDDDPDDPDDDDDDPQDPPPPPDPPHDDPPPHPLVVQVPVVDSVLSVLLRNLVRLLVSLVVLVVQLPDPRPCSVVSLQPPLLLSLLSNLLNVVRDDDPPPSVVSNVVSLVSNPPFAACLQVVLCLDLLNVLVVLVVVDDDPSVVCSVVVSVVSVVVSVVVVVVVVVVPDDDDPSSRHSCSSVNVVSVVVSVVVVVCVVVVNVVPD

Organism: Campylobacter jejuni (NCBI:txid197)

pLDDT: mean 86.67, std 12.08, range [32.25, 97.81]